Protein AF-A0A7I0EE04-F1 (afdb_monomer_lite)

Secondary structure (DSSP, 8-state):
---SHHHHHHHHHH-SS-TTS---TT-HHHHHHHHTT-S---S-HHHHHHHHHHTT-PPB-SS-GGGPPTTPEEEEESSSTT-EEEEEEEETTEEEEE-TT--SSSTTEEEEEHHHHHHTTPEEEEEESEETTEEPP-TTGGG------------SEEEEE-TTS-EEEEETT--EEEE--HHHHHHHHHTTSEEEEEE-SSHHHHHHHHHHHHHHHHHHH--HHHHHHHHHHHHHHHHHHHTTTS-----HHHHHHHHHHHHHHHHHHHT-

Structure (mmCIF, N/CA/C/O backbone):
data_AF-A0A7I0EE04-F1
#
_entry.id   AF-A0A7I0EE04-F1
#
loop_
_atom_site.group_PDB
_atom_site.id
_atom_site.type_symbol
_atom_site.label_atom_id
_atom_site.label_alt_id
_atom_site.label_comp_id
_atom_site.label_asym_id
_atom_site.label_entity_id
_atom_site.label_seq_id
_atom_site.pdbx_PDB_ins_code
_atom_site.Cartn_x
_atom_site.Cartn_y
_atom_site.Cartn_z
_atom_site.occupancy
_atom_site.B_iso_or_equiv
_atom_site.auth_seq_id
_atom_site.auth_comp_id
_atom_site.auth_asym_id
_atom_site.auth_atom_id
_atom_site.pdbx_PDB_model_num
ATOM 1 N N . MET A 1 1 ? 17.177 5.417 -25.815 1.00 40.03 1 MET A N 1
ATOM 2 C CA . MET A 1 1 ? 16.342 4.202 -25.805 1.00 40.03 1 MET A CA 1
ATOM 3 C C . MET A 1 1 ? 16.947 3.310 -24.753 1.00 40.03 1 MET A C 1
ATOM 5 O O . MET A 1 1 ? 18.127 3.029 -24.875 1.00 40.03 1 MET A O 1
ATOM 9 N N . THR A 1 2 ? 16.205 3.020 -23.693 1.00 45.34 2 THR A N 1
ATOM 10 C CA . THR A 1 2 ? 16.683 2.288 -22.519 1.00 45.34 2 THR A CA 1
ATOM 11 C C . THR A 1 2 ? 16.070 0.890 -22.556 1.00 45.34 2 THR A C 1
ATOM 13 O O . THR A 1 2 ? 14.920 0.699 -22.179 1.00 45.34 2 THR A O 1
ATOM 16 N N . ASN A 1 3 ? 16.822 -0.075 -23.086 1.00 53.88 3 ASN A N 1
ATOM 17 C CA . ASN A 1 3 ? 16.360 -1.446 -23.337 1.00 53.88 3 ASN A CA 1
ATOM 18 C C . ASN A 1 3 ? 16.960 -2.458 -22.355 1.00 53.88 3 ASN A C 1
ATOM 20 O O . ASN A 1 3 ? 16.720 -3.657 -22.502 1.00 53.88 3 ASN A O 1
ATOM 24 N N . THR A 1 4 ? 17.754 -1.998 -21.385 1.00 62.81 4 THR A N 1
ATOM 25 C CA . THR A 1 4 ? 18.465 -2.876 -20.454 1.00 62.81 4 THR A CA 1
ATOM 26 C C . THR A 1 4 ? 18.123 -2.588 -18.988 1.00 62.81 4 THR A C 1
ATOM 28 O O . THR A 1 4 ? 17.759 -1.465 -18.622 1.00 62.81 4 THR A O 1
ATOM 31 N N . PRO A 1 5 ? 18.300 -3.577 -18.097 1.00 63.22 5 PRO A N 1
ATOM 32 C CA . PRO A 1 5 ? 18.062 -3.402 -16.662 1.00 63.22 5 PRO A CA 1
ATOM 33 C C . PRO A 1 5 ? 18.993 -2.369 -16.018 1.00 63.22 5 PRO A C 1
ATOM 35 O O . PRO A 1 5 ? 18.590 -1.623 -15.127 1.00 63.22 5 PRO A O 1
ATOM 38 N N . ALA A 1 6 ? 20.232 -2.283 -16.507 1.00 66.31 6 ALA A N 1
ATOM 39 C CA . ALA A 1 6 ? 21.206 -1.292 -16.063 1.00 66.31 6 ALA A CA 1
ATOM 40 C C . ALA A 1 6 ? 20.753 0.136 -16.403 1.00 66.31 6 ALA A C 1
ATOM 42 O O . ALA A 1 6 ? 20.829 1.028 -15.561 1.00 66.31 6 ALA A O 1
ATOM 43 N N . GLU A 1 7 ? 20.221 0.348 -17.607 1.00 71.38 7 GLU A N 1
ATOM 44 C CA . GLU A 1 7 ? 19.681 1.642 -18.026 1.00 71.38 7 GLU A CA 1
ATOM 45 C C . GLU A 1 7 ? 18.424 2.032 -17.246 1.00 71.38 7 GLU A C 1
ATOM 47 O O . GLU A 1 7 ? 18.251 3.206 -16.921 1.00 71.38 7 GLU A O 1
ATOM 52 N N . PHE A 1 8 ? 17.575 1.065 -16.889 1.00 73.56 8 PHE A N 1
ATOM 53 C CA . PHE A 1 8 ? 16.420 1.307 -16.024 1.00 73.56 8 PHE A CA 1
ATOM 54 C C . PHE A 1 8 ? 16.847 1.800 -14.637 1.00 73.56 8 PHE A C 1
ATOM 56 O O . PHE A 1 8 ? 16.323 2.796 -14.135 1.00 73.56 8 PHE A O 1
ATOM 63 N N . ILE A 1 9 ? 17.817 1.122 -14.014 1.00 71.25 9 ILE A N 1
ATOM 64 C CA . ILE A 1 9 ? 18.350 1.513 -12.703 1.00 71.25 9 ILE A CA 1
ATOM 65 C C . ILE A 1 9 ? 19.037 2.881 -12.799 1.00 71.25 9 ILE A C 1
ATOM 67 O O . ILE A 1 9 ? 18.777 3.754 -11.971 1.00 71.25 9 ILE A O 1
ATOM 71 N N . ALA A 1 10 ? 19.854 3.106 -13.832 1.00 74.56 10 ALA A N 1
ATOM 72 C CA . ALA A 1 10 ? 20.497 4.395 -14.076 1.00 74.56 10 ALA A CA 1
ATOM 73 C C . ALA A 1 10 ? 19.468 5.521 -14.265 1.00 74.56 10 ALA A C 1
ATOM 75 O O . ALA A 1 10 ? 19.636 6.607 -13.712 1.00 74.56 10 ALA A O 1
ATOM 76 N N . TYR A 1 11 ? 18.367 5.253 -14.976 1.00 78.44 11 TYR A N 1
ATOM 77 C CA . TYR A 1 11 ? 17.260 6.196 -15.109 1.00 78.44 11 TYR A CA 1
ATOM 78 C C . TYR A 1 11 ? 16.649 6.532 -13.748 1.00 78.44 11 TYR A C 1
ATOM 80 O O . TYR A 1 11 ? 16.463 7.710 -13.448 1.00 78.44 11 TYR A O 1
ATOM 88 N N . CYS A 1 12 ? 16.373 5.519 -12.924 1.00 76.62 12 CYS A N 1
ATOM 89 C CA . CYS A 1 12 ? 15.791 5.693 -11.595 1.00 76.62 12 CYS A CA 1
ATOM 90 C C . CYS A 1 12 ? 16.685 6.539 -10.675 1.00 76.62 12 CYS A C 1
ATOM 92 O O . CYS A 1 12 ? 16.187 7.404 -9.962 1.00 76.62 12 CYS A O 1
ATOM 94 N N . LEU A 1 13 ? 18.003 6.327 -10.720 1.00 74.62 13 LEU A N 1
ATOM 95 C CA . LEU A 1 13 ? 18.975 7.112 -9.954 1.00 74.62 13 LEU A CA 1
ATOM 96 C C . LEU A 1 13 ? 19.082 8.562 -10.450 1.00 74.62 13 LEU A C 1
ATOM 98 O O . LEU A 1 13 ? 19.195 9.480 -9.643 1.00 74.62 13 LEU A O 1
ATOM 102 N N . ALA A 1 14 ? 19.029 8.776 -11.768 1.00 79.81 14 ALA A N 1
ATOM 103 C CA . ALA A 1 14 ? 19.097 10.108 -12.369 1.00 79.81 14 ALA A CA 1
ATOM 104 C C . ALA A 1 14 ? 17.791 10.913 -12.223 1.00 79.81 14 ALA A C 1
ATOM 106 O O . ALA A 1 14 ? 17.818 12.141 -12.297 1.00 79.81 14 ALA A O 1
ATOM 107 N N . HIS A 1 15 ? 16.658 10.238 -12.009 1.00 79.31 15 HIS A N 1
ATOM 108 C CA . HIS A 1 15 ? 15.329 10.846 -11.898 1.00 79.31 15 HIS A CA 1
ATOM 109 C C . HIS A 1 15 ? 14.653 10.437 -10.578 1.00 79.31 15 HIS A C 1
ATOM 111 O O . HIS A 1 15 ? 13.648 9.723 -10.591 1.00 79.31 15 HIS A O 1
ATOM 117 N N . PRO A 1 16 ? 15.166 10.896 -9.421 1.00 73.56 16 PRO A N 1
ATOM 118 C CA . PRO A 1 16 ? 14.632 10.536 -8.101 1.00 73.56 16 PRO A CA 1
ATOM 119 C C . PRO A 1 16 ? 13.223 11.102 -7.826 1.00 73.56 16 PRO A C 1
ATOM 121 O O . PRO A 1 16 ? 12.551 10.685 -6.878 1.00 73.56 16 PRO A O 1
ATOM 124 N N . GLN A 1 17 ? 12.784 12.052 -8.656 1.00 77.56 17 GLN A N 1
ATOM 125 C CA . GLN A 1 17 ? 11.474 12.703 -8.667 1.00 77.56 17 GLN A CA 1
ATOM 126 C C . GLN A 1 17 ? 10.870 12.624 -10.074 1.00 77.56 17 GLN A C 1
ATOM 128 O O . GLN A 1 17 ? 11.590 12.459 -11.063 1.00 77.56 17 GLN A O 1
ATOM 133 N N . ASP A 1 18 ? 9.548 12.750 -10.164 1.00 76.62 18 ASP A N 1
ATOM 134 C CA . ASP A 1 18 ? 8.857 12.902 -11.442 1.00 76.62 18 ASP A CA 1
ATOM 135 C C . ASP A 1 18 ? 9.181 14.280 -12.079 1.00 76.62 18 ASP A C 1
ATOM 137 O O . ASP A 1 18 ? 9.708 15.180 -11.429 1.00 76.62 18 ASP A O 1
ATOM 141 N N . ARG A 1 19 ? 8.882 14.461 -13.371 1.00 76.25 19 ARG A N 1
ATOM 142 C CA . ARG A 1 19 ? 9.135 15.652 -14.201 1.00 76.25 19 ARG A CA 1
ATOM 143 C C . ARG A 1 19 ? 8.598 16.956 -13.615 1.00 76.25 19 ARG A C 1
ATOM 145 O O . ARG A 1 19 ? 9.125 18.015 -13.929 1.00 76.25 19 ARG A O 1
ATOM 152 N N . ASP A 1 20 ? 7.539 16.882 -12.821 1.00 76.81 20 ASP A N 1
ATOM 153 C CA . ASP A 1 20 ? 6.920 18.009 -12.118 1.00 76.81 20 ASP A CA 1
ATOM 154 C C . ASP A 1 20 ? 7.536 18.255 -10.725 1.00 76.81 20 ASP A C 1
ATOM 156 O O . ASP A 1 20 ? 7.032 19.078 -9.964 1.00 76.81 20 ASP A O 1
ATOM 160 N N . GLY A 1 21 ? 8.608 17.538 -10.372 1.00 71.50 21 G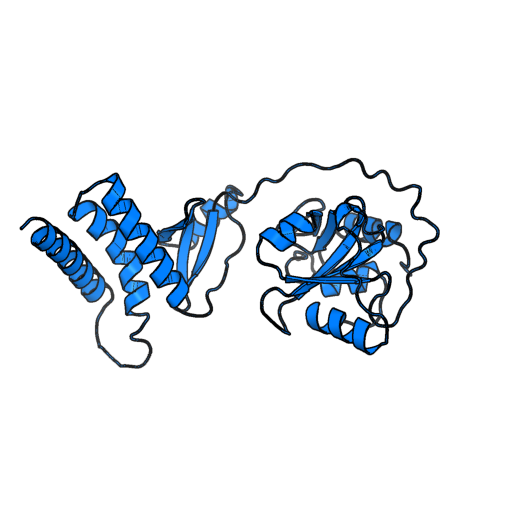LY A N 1
ATOM 161 C CA . GLY A 1 21 ? 9.228 17.551 -9.046 1.00 71.50 21 GLY A CA 1
ATOM 162 C C . GLY A 1 21 ? 8.450 16.753 -7.996 1.00 71.50 21 GLY A C 1
ATOM 163 O O . GLY A 1 21 ? 8.848 16.722 -6.830 1.00 71.50 21 GLY A O 1
ATOM 164 N N . SER A 1 22 ? 7.342 16.106 -8.377 1.00 71.69 22 SER A N 1
ATOM 165 C CA . SER A 1 22 ? 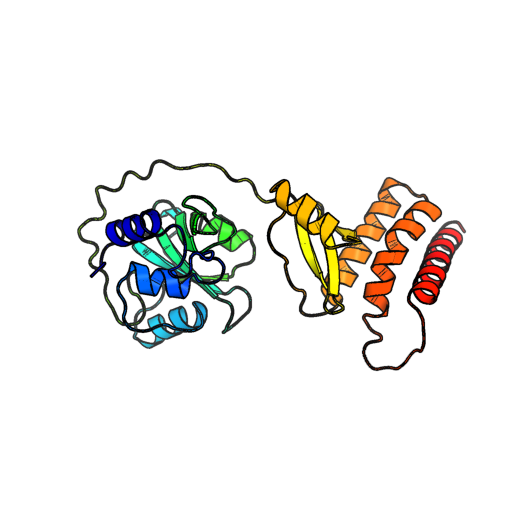6.526 15.318 -7.456 1.00 71.69 22 SER A CA 1
ATOM 166 C C . SER A 1 22 ? 7.121 13.935 -7.190 1.00 71.69 22 SER A C 1
ATOM 168 O O . SER A 1 22 ? 8.077 13.482 -7.824 1.00 71.69 22 SER A O 1
ATOM 170 N N . THR A 1 23 ? 6.541 13.245 -6.210 1.00 75.81 23 THR A N 1
ATOM 171 C CA . THR A 1 23 ? 6.961 11.889 -5.864 1.00 75.81 23 THR A CA 1
ATOM 172 C C . THR A 1 23 ? 6.580 10.890 -6.953 1.00 75.81 23 THR A C 1
ATOM 174 O O . THR A 1 23 ? 5.606 11.080 -7.685 1.00 75.81 23 THR A O 1
ATOM 177 N N . TRP A 1 24 ? 7.306 9.777 -6.999 1.00 76.12 24 TRP A N 1
ATOM 178 C CA . TRP A 1 24 ? 6.962 8.636 -7.838 1.00 76.12 24 TRP A CA 1
ATOM 179 C C . TRP A 1 24 ? 5.813 7.790 -7.259 1.00 76.12 24 TRP A C 1
ATOM 181 O O . TRP A 1 24 ? 5.387 6.833 -7.901 1.00 76.12 24 TRP A O 1
ATOM 191 N N . ASP A 1 25 ? 5.271 8.119 -6.080 1.00 73.12 25 ASP A N 1
ATOM 192 C CA . ASP A 1 25 ? 4.204 7.320 -5.475 1.00 73.12 25 ASP A CA 1
ATOM 193 C C . ASP A 1 25 ? 3.012 7.151 -6.428 1.00 73.12 25 ASP A C 1
ATOM 195 O O . ASP A 1 25 ? 2.627 8.069 -7.149 1.00 73.12 25 ASP A O 1
ATOM 199 N N . GLN A 1 26 ? 2.467 5.933 -6.468 1.00 72.19 26 GLN A N 1
ATOM 200 C CA . GLN A 1 26 ? 1.383 5.502 -7.364 1.00 72.19 26 GLN A CA 1
ATOM 201 C C . GLN A 1 26 ? 1.692 5.581 -8.872 1.00 72.19 26 GLN A C 1
ATOM 203 O O . GLN A 1 26 ? 0.877 5.164 -9.692 1.00 72.19 26 GLN A O 1
ATOM 208 N N . LYS A 1 27 ? 2.899 5.996 -9.270 1.00 78.19 27 LYS A N 1
ATOM 209 C CA . LYS A 1 27 ? 3.312 6.151 -10.674 1.00 78.19 27 LYS A CA 1
ATOM 210 C C . LYS A 1 27 ? 4.166 4.981 -11.182 1.00 78.19 27 LYS A C 1
ATOM 212 O O . LYS A 1 27 ? 4.972 5.153 -12.090 1.00 78.19 27 LYS A O 1
ATOM 217 N N . CYS A 1 28 ? 3.983 3.771 -10.641 1.00 82.88 28 CYS A N 1
ATOM 218 C CA . CYS A 1 28 ? 4.793 2.579 -10.971 1.00 82.88 28 CYS A CA 1
ATOM 219 C C . CYS A 1 28 ? 4.804 2.206 -12.453 1.00 82.88 28 CYS A C 1
ATOM 221 O O . CYS A 1 28 ? 5.856 1.900 -13.008 1.00 82.88 28 CYS A O 1
ATOM 223 N N . VAL A 1 29 ? 3.660 2.316 -13.121 1.00 77.81 29 VAL A N 1
ATOM 224 C CA . VAL A 1 29 ? 3.565 2.077 -14.561 1.00 77.81 29 VAL A CA 1
ATOM 225 C C . VAL A 1 29 ? 4.271 3.189 -15.331 1.00 77.81 29 VAL A C 1
ATOM 227 O O . VAL A 1 29 ? 5.102 2.900 -16.183 1.00 77.81 29 VAL A O 1
ATOM 230 N N . ALA A 1 30 ? 4.019 4.455 -14.990 1.00 77.81 30 ALA A N 1
ATOM 231 C CA . ALA A 1 30 ? 4.662 5.597 -15.639 1.00 77.81 30 ALA A CA 1
ATOM 232 C C . ALA A 1 30 ? 6.192 5.586 -15.478 1.00 77.81 30 ALA A C 1
ATOM 234 O O . ALA A 1 30 ? 6.901 5.934 -16.422 1.00 77.81 30 ALA A O 1
ATOM 235 N N . LEU A 1 31 ? 6.702 5.151 -14.319 1.00 80.38 31 LEU A N 1
ATOM 236 C CA . LEU A 1 31 ? 8.127 4.908 -14.108 1.00 80.38 31 LEU A CA 1
ATOM 237 C C . LEU A 1 31 ? 8.634 3.879 -15.108 1.00 80.38 31 LEU A C 1
ATOM 239 O O . LEU A 1 31 ? 9.587 4.170 -15.819 1.00 80.38 31 LEU A O 1
ATOM 243 N N . VAL A 1 32 ? 7.991 2.710 -15.193 1.00 78.94 32 VAL A N 1
ATOM 244 C CA . VAL A 1 32 ? 8.425 1.652 -16.111 1.00 78.94 32 VAL A CA 1
ATOM 245 C C . VAL A 1 32 ? 8.397 2.113 -17.563 1.00 78.94 32 VAL A C 1
ATOM 247 O O . VAL A 1 32 ? 9.364 1.895 -18.289 1.00 78.94 32 VAL A O 1
ATOM 250 N N . PHE A 1 33 ? 7.345 2.830 -17.959 1.00 76.44 33 PHE A N 1
ATOM 251 C CA . PHE A 1 33 ? 7.229 3.408 -19.293 1.00 76.44 33 PHE A CA 1
ATOM 252 C C . PHE A 1 33 ? 8.384 4.366 -19.608 1.00 76.44 33 PHE A C 1
ATOM 254 O O . PHE A 1 33 ? 9.045 4.235 -20.635 1.00 76.44 33 PHE A O 1
ATOM 261 N N . ARG A 1 34 ? 8.680 5.303 -18.705 1.00 77.19 34 ARG A N 1
ATOM 262 C CA . ARG A 1 34 ? 9.718 6.319 -18.931 1.00 77.19 34 ARG A CA 1
ATOM 263 C C . ARG A 1 34 ? 11.129 5.756 -18.818 1.00 77.19 34 ARG A C 1
ATOM 265 O O . ARG A 1 34 ? 11.966 6.067 -19.660 1.00 77.19 34 ARG A O 1
ATOM 272 N N . ALA A 1 35 ? 11.370 4.916 -17.818 1.00 74.75 35 ALA A N 1
ATOM 273 C CA . ALA A 1 35 ? 12.650 4.262 -17.595 1.00 74.75 35 ALA A CA 1
ATOM 274 C C . ALA A 1 35 ? 12.983 3.254 -18.697 1.00 74.75 35 ALA A C 1
ATOM 276 O O . ALA A 1 35 ? 14.158 3.048 -18.971 1.00 74.75 35 ALA A O 1
ATOM 277 N N . GLY A 1 36 ? 11.980 2.670 -19.359 1.00 68.19 36 GLY A N 1
ATOM 278 C CA . GLY A 1 36 ? 12.156 1.813 -20.535 1.00 68.19 36 GLY A CA 1
ATOM 279 C C . GLY A 1 36 ? 12.020 2.530 -21.885 1.00 68.19 36 GLY A C 1
ATOM 280 O O . GLY A 1 36 ? 12.025 1.884 -22.926 1.00 68.19 36 GLY A O 1
ATOM 281 N N . GLY A 1 37 ? 11.865 3.862 -21.901 1.00 65.62 37 GLY A N 1
ATOM 282 C CA . GLY A 1 37 ? 11.780 4.642 -23.142 1.00 65.62 37 GLY A CA 1
ATOM 283 C C . GLY A 1 37 ? 10.571 4.310 -24.027 1.00 65.62 37 GLY A C 1
ATOM 284 O O . GLY A 1 37 ? 10.622 4.516 -25.239 1.00 65.62 37 GLY A O 1
ATOM 285 N N . PHE A 1 38 ? 9.500 3.789 -23.436 1.00 65.38 38 PHE A N 1
ATOM 286 C CA . PHE A 1 38 ? 8.285 3.369 -24.119 1.00 65.38 38 PHE A CA 1
ATOM 287 C C . PHE A 1 38 ? 7.374 4.575 -24.430 1.00 65.38 38 PHE A C 1
ATOM 289 O O . PHE A 1 38 ? 7.321 5.547 -23.675 1.00 65.38 38 PHE A O 1
ATOM 296 N N . THR A 1 39 ? 6.655 4.522 -25.555 1.00 55.41 39 THR A N 1
ATOM 297 C CA . THR A 1 39 ? 5.876 5.656 -26.094 1.00 55.41 39 THR A CA 1
ATOM 298 C C . THR A 1 39 ? 4.433 5.741 -25.602 1.00 55.41 39 THR A C 1
ATOM 300 O O . THR A 1 39 ? 3.819 6.796 -25.736 1.00 55.41 39 THR A O 1
ATOM 303 N N . ASP A 1 40 ? 3.890 4.658 -25.051 1.00 53.31 40 ASP A N 1
ATOM 304 C CA . ASP A 1 40 ? 2.510 4.600 -24.564 1.00 53.31 40 ASP A CA 1
ATOM 305 C C . ASP A 1 40 ? 2.461 4.792 -23.038 1.00 53.31 40 ASP A C 1
ATOM 307 O O . ASP A 1 40 ? 3.492 4.758 -22.380 1.00 53.31 40 ASP A O 1
ATOM 311 N N . SER A 1 41 ? 1.302 5.011 -22.425 1.00 50.91 41 SER A N 1
ATOM 312 C CA . SER A 1 41 ? 1.186 4.909 -20.961 1.00 50.91 41 SER A CA 1
ATOM 313 C C . SER A 1 41 ? -0.154 4.297 -20.605 1.00 50.91 41 SER A C 1
ATOM 315 O O . SER A 1 41 ? -1.194 4.792 -21.032 1.00 50.91 41 SER A O 1
ATOM 317 N N . ARG A 1 42 ? -0.144 3.206 -19.837 1.00 58.12 42 ARG A N 1
ATOM 318 C CA . ARG A 1 42 ? -1.378 2.558 -19.381 1.00 58.12 42 ARG A CA 1
ATOM 319 C C . ARG A 1 42 ? -1.737 2.969 -17.963 1.00 58.12 42 ARG A C 1
ATOM 321 O O . ARG A 1 42 ? -0.868 3.197 -17.128 1.00 58.12 42 ARG A O 1
ATOM 328 N N . ASN A 1 43 ? -3.038 2.958 -17.692 1.00 55.44 43 ASN A N 1
ATOM 329 C CA . ASN A 1 43 ? -3.611 3.437 -16.433 1.00 55.44 43 ASN A CA 1
ATOM 330 C C . ASN A 1 43 ? -3.385 2.488 -15.239 1.00 55.44 43 ASN A C 1
ATOM 332 O O . ASN A 1 43 ? -3.622 2.889 -14.109 1.00 55.44 43 ASN A O 1
ATOM 336 N N . SER A 1 44 ? -2.964 1.233 -15.458 1.00 66.81 44 SER A N 1
ATOM 337 C CA . SER A 1 44 ? -2.827 0.234 -14.384 1.00 66.81 44 SER A CA 1
ATOM 338 C C . SER A 1 44 ? -1.827 -0.874 -14.730 1.00 66.81 44 SER A C 1
ATOM 340 O O . SER A 1 44 ? -1.777 -1.356 -15.866 1.00 66.81 44 SER A O 1
ATOM 342 N N . ALA A 1 45 ? -1.056 -1.313 -13.729 1.00 72.62 45 ALA A N 1
ATOM 343 C CA . ALA A 1 45 ? -0.102 -2.416 -13.858 1.00 72.62 45 ALA A CA 1
ATOM 344 C C . ALA A 1 45 ? -0.793 -3.779 -14.016 1.00 72.62 45 ALA A C 1
ATOM 346 O O . ALA A 1 45 ? -0.270 -4.645 -14.710 1.00 72.62 45 ALA A O 1
ATOM 347 N N . TYR A 1 46 ? -1.993 -3.951 -13.454 1.00 66.38 46 TYR A N 1
ATOM 348 C CA . TYR A 1 46 ? -2.812 -5.143 -13.680 1.00 66.38 46 TYR A CA 1
ATOM 349 C C . TYR A 1 46 ? -3.211 -5.247 -15.157 1.00 66.38 46 TYR A C 1
ATOM 351 O O . TYR A 1 46 ? -3.059 -6.290 -15.789 1.00 66.38 46 TYR A O 1
ATOM 359 N N . ARG A 1 47 ? -3.660 -4.132 -15.750 1.00 66.69 47 ARG A N 1
ATOM 360 C CA . ARG A 1 47 ? -3.998 -4.087 -17.182 1.00 66.69 47 ARG A CA 1
ATOM 361 C C . ARG A 1 47 ? -2.764 -4.270 -18.069 1.00 66.69 47 ARG A C 1
ATOM 363 O O . ARG A 1 47 ? -2.904 -4.746 -19.192 1.00 66.69 47 ARG A O 1
ATOM 370 N N . ALA A 1 48 ? -1.577 -3.889 -17.594 1.00 72.38 48 ALA A N 1
ATOM 371 C CA . ALA A 1 48 ? -0.320 -4.179 -18.280 1.00 72.38 48 ALA A CA 1
ATOM 372 C C . ALA A 1 48 ? 0.004 -5.682 -18.242 1.00 72.38 48 ALA A C 1
ATOM 374 O O . ALA A 1 48 ? 0.310 -6.248 -19.284 1.00 72.38 48 ALA A O 1
ATOM 375 N N . ALA A 1 49 ? -0.162 -6.338 -17.090 1.00 72.75 49 ALA A N 1
ATOM 376 C CA . ALA A 1 49 ? 0.025 -7.780 -16.935 1.00 72.75 49 ALA A CA 1
ATOM 377 C C . ALA A 1 49 ? -0.880 -8.589 -17.882 1.00 72.75 49 ALA A C 1
ATOM 379 O O . ALA A 1 49 ? -0.385 -9.394 -18.667 1.00 72.75 49 ALA A O 1
ATOM 380 N N . LEU A 1 50 ? -2.189 -8.301 -17.890 1.00 68.00 50 LEU A N 1
ATOM 381 C CA . LEU A 1 50 ? -3.138 -8.971 -18.790 1.00 68.00 50 LEU A CA 1
ATOM 382 C C . LEU A 1 50 ? -2.816 -8.743 -20.269 1.00 68.00 50 LEU A C 1
ATOM 384 O O . LEU A 1 50 ? -3.053 -9.612 -21.101 1.00 68.00 50 LEU A O 1
ATOM 388 N N . ALA A 1 51 ? -2.296 -7.568 -20.615 1.00 64.81 51 ALA A N 1
ATOM 389 C CA . ALA A 1 51 ? -1.933 -7.261 -21.990 1.00 64.81 51 ALA A CA 1
ATOM 390 C C . ALA A 1 51 ? -0.673 -7.996 -22.445 1.00 64.81 51 ALA A C 1
ATOM 392 O O . ALA A 1 51 ? -0.621 -8.427 -23.592 1.00 64.81 51 ALA A O 1
ATOM 393 N N . THR A 1 52 ? 0.304 -8.164 -21.551 1.00 65.81 52 THR A N 1
ATOM 394 C CA . THR A 1 52 ? 1.474 -9.017 -21.781 1.00 65.81 52 THR A CA 1
ATOM 395 C C . THR A 1 52 ? 1.031 -10.454 -22.081 1.00 65.81 52 THR A C 1
ATOM 397 O O . THR A 1 52 ? 1.447 -11.022 -23.089 1.00 65.81 52 THR A O 1
ATOM 400 N N . GLU A 1 53 ? 0.093 -11.008 -21.304 1.00 61.41 53 GLU A N 1
ATOM 401 C CA . GLU A 1 53 ? -0.459 -12.344 -21.579 1.00 61.41 53 GLU A CA 1
ATOM 402 C C . GLU A 1 53 ? -1.281 -12.401 -22.874 1.00 61.41 53 GLU A C 1
ATOM 404 O O . GLU A 1 53 ? -1.129 -13.339 -23.656 1.00 61.41 53 GLU A O 1
ATOM 409 N N . ALA A 1 54 ? -2.115 -11.390 -23.145 1.00 57.09 54 ALA A N 1
ATOM 410 C CA . ALA A 1 54 ? -2.916 -11.307 -24.370 1.00 57.09 54 ALA A CA 1
ATOM 411 C C . ALA A 1 54 ? -2.058 -11.186 -25.643 1.00 57.09 54 ALA A C 1
ATOM 413 O O . ALA A 1 54 ? -2.499 -11.586 -26.719 1.00 57.09 54 ALA A O 1
ATOM 414 N N . ALA A 1 55 ? -0.831 -10.672 -25.524 1.00 60.34 55 ALA A N 1
ATOM 415 C CA . ALA A 1 55 ? 0.165 -10.650 -26.593 1.00 60.34 55 ALA A CA 1
ATOM 416 C C . ALA A 1 55 ? 0.908 -11.993 -26.766 1.00 60.34 55 ALA A C 1
ATOM 418 O O . ALA A 1 55 ? 1.791 -12.103 -27.613 1.00 60.34 55 ALA A O 1
ATOM 419 N N . GLY A 1 56 ? 0.557 -13.024 -25.990 1.00 59.62 56 GLY A N 1
ATOM 420 C CA . GLY A 1 56 ? 1.163 -14.356 -26.050 1.00 59.62 56 GLY A CA 1
ATOM 421 C C . GLY A 1 56 ? 2.374 -14.541 -25.132 1.00 59.62 56 GLY A C 1
ATOM 422 O O . GLY A 1 56 ? 2.954 -15.627 -25.101 1.00 59.62 56 GLY A O 1
ATOM 423 N N . HIS A 1 57 ? 2.745 -13.526 -24.348 1.00 67.62 57 HIS A N 1
ATOM 424 C CA . HIS A 1 57 ? 3.837 -13.606 -23.379 1.00 67.62 57 HIS A CA 1
ATOM 425 C C . HIS A 1 57 ? 3.288 -14.028 -22.015 1.00 67.62 57 HIS A C 1
ATOM 427 O O . HIS A 1 57 ? 2.971 -13.197 -21.164 1.00 67.62 57 HIS A O 1
ATOM 433 N N . LYS A 1 58 ? 3.144 -15.340 -21.811 1.00 72.38 58 LYS A N 1
ATOM 434 C CA . LYS A 1 58 ? 2.670 -15.892 -20.537 1.00 72.38 58 LYS A CA 1
ATOM 435 C C . LYS A 1 58 ? 3.575 -15.444 -19.385 1.00 72.38 58 LYS A C 1
ATOM 437 O O . LYS A 1 58 ? 4.797 -15.543 -19.494 1.00 72.38 58 LYS A O 1
ATOM 442 N N . LEU A 1 59 ? 2.974 -14.993 -18.284 1.00 76.56 59 LEU A N 1
ATOM 443 C CA . LEU A 1 59 ? 3.731 -14.637 -17.088 1.00 76.56 59 LEU A CA 1
ATOM 444 C C . LEU A 1 59 ? 4.289 -15.897 -16.416 1.00 76.56 59 LEU A C 1
ATOM 446 O O . LEU A 1 59 ? 3.591 -16.899 -16.246 1.00 76.56 59 LEU A O 1
ATOM 450 N N . ASP A 1 60 ? 5.550 -15.834 -16.007 1.00 81.81 60 ASP A N 1
ATOM 451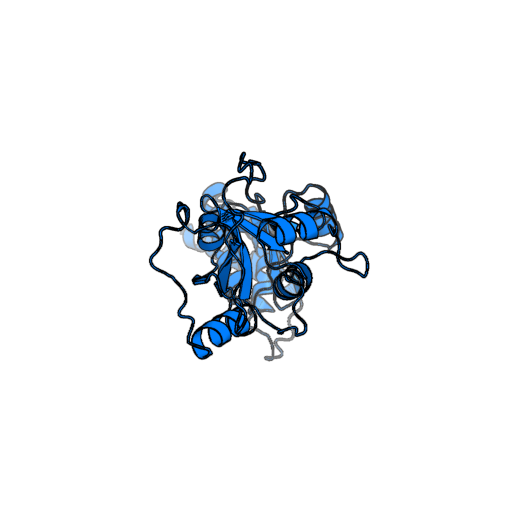 C CA . ASP A 1 60 ? 6.191 -16.874 -15.217 1.00 81.81 60 ASP A CA 1
ATOM 452 C C . ASP A 1 60 ? 5.767 -16.761 -13.751 1.00 81.81 60 ASP A C 1
ATOM 454 O O . ASP A 1 60 ? 6.025 -15.768 -13.063 1.00 81.81 60 ASP A O 1
ATOM 458 N N . THR A 1 61 ? 5.112 -17.810 -13.274 1.00 84.50 61 THR A N 1
ATOM 459 C CA . THR A 1 61 ? 4.682 -17.983 -11.883 1.00 84.50 61 THR A CA 1
ATOM 460 C C . THR A 1 61 ? 5.390 -19.151 -11.196 1.00 84.50 61 THR A C 1
ATOM 462 O O . THR A 1 61 ? 5.063 -19.495 -10.064 1.00 84.50 61 THR A O 1
ATOM 465 N N . THR A 1 62 ? 6.344 -19.777 -11.885 1.00 83.62 62 THR A N 1
ATOM 466 C CA . THR A 1 62 ? 6.985 -21.039 -11.499 1.00 83.62 62 THR A CA 1
ATOM 467 C C . THR A 1 62 ? 8.428 -20.862 -11.056 1.00 83.62 62 THR A C 1
ATOM 469 O O . THR A 1 62 ? 8.890 -21.604 -10.189 1.00 83.62 62 THR A O 1
ATOM 472 N N . THR A 1 63 ? 9.137 -19.878 -11.613 1.00 81.00 63 THR A N 1
ATOM 473 C CA . THR A 1 63 ? 10.497 -19.558 -11.184 1.00 81.00 63 THR A CA 1
ATOM 474 C C . THR A 1 63 ? 10.473 -19.063 -9.735 1.00 81.00 63 THR A C 1
ATOM 476 O O . THR A 1 63 ? 9.735 -18.121 -9.426 1.00 81.00 63 THR A O 1
ATOM 479 N N . PRO A 1 64 ? 11.268 -19.669 -8.828 1.00 87.75 64 PRO A N 1
ATOM 480 C CA . PRO A 1 64 ? 11.406 -19.183 -7.461 1.00 87.75 64 PRO A CA 1
ATOM 481 C C . PRO A 1 64 ? 11.783 -17.702 -7.439 1.00 87.75 64 PRO A C 1
ATOM 483 O O . PRO A 1 64 ? 12.614 -17.259 -8.231 1.00 87.75 64 PRO A O 1
ATOM 486 N N . LEU A 1 65 ? 11.171 -16.929 -6.541 1.00 87.25 65 LEU A N 1
ATOM 487 C CA . LEU A 1 65 ? 11.286 -15.466 -6.548 1.00 87.25 65 LEU A CA 1
ATOM 488 C C . LEU A 1 65 ? 12.740 -14.992 -6.417 1.00 87.25 65 LEU A C 1
ATOM 490 O O . LEU A 1 65 ? 13.143 -14.040 -7.078 1.00 87.25 65 LEU A O 1
ATOM 494 N N . ASP A 1 66 ? 13.534 -15.686 -5.603 1.00 83.88 66 ASP A N 1
ATOM 495 C CA . ASP A 1 66 ? 14.967 -15.452 -5.399 1.00 83.88 66 ASP A CA 1
ATOM 496 C C . ASP A 1 66 ? 15.823 -15.750 -6.641 1.00 83.88 66 ASP A C 1
ATOM 498 O O . ASP A 1 66 ? 16.948 -15.265 -6.741 1.00 83.88 66 ASP A O 1
ATOM 502 N N . ARG A 1 67 ? 15.278 -16.498 -7.605 1.00 83.06 67 ARG A N 1
ATOM 503 C CA . ARG A 1 67 ? 15.928 -16.896 -8.861 1.00 83.06 67 ARG A CA 1
ATOM 504 C C . ARG A 1 67 ? 15.391 -16.167 -10.086 1.00 83.06 67 ARG A C 1
ATOM 506 O O . ARG A 1 67 ? 15.820 -16.474 -11.197 1.00 83.06 67 ARG A O 1
ATOM 513 N N . LEU A 1 68 ? 14.467 -15.223 -9.909 1.00 80.81 68 LEU A N 1
ATOM 514 C CA . LEU A 1 68 ? 13.984 -14.414 -11.021 1.00 80.81 68 LEU A CA 1
ATOM 515 C C . LEU A 1 68 ? 15.153 -13.628 -11.636 1.00 80.81 68 LEU A C 1
ATOM 517 O O . LEU A 1 68 ? 15.862 -12.928 -10.900 1.00 80.81 68 LEU A O 1
ATOM 521 N N . PRO A 1 69 ? 15.376 -13.729 -12.960 1.00 78.56 69 PRO A N 1
ATOM 522 C CA . PRO A 1 69 ? 16.475 -13.024 -13.598 1.00 78.56 69 PRO A CA 1
ATOM 523 C C . PRO A 1 69 ? 16.270 -11.520 -13.472 1.00 78.56 69 PRO A C 1
ATOM 525 O O . PRO A 1 69 ? 15.171 -11.031 -13.727 1.00 78.56 69 PRO A O 1
ATOM 528 N N . ALA A 1 70 ? 17.329 -10.788 -13.119 1.00 75.06 70 ALA A N 1
ATOM 529 C CA . ALA A 1 70 ? 17.281 -9.333 -13.120 1.00 75.06 70 ALA A CA 1
ATOM 530 C C . ALA A 1 70 ? 16.856 -8.809 -14.505 1.00 75.06 70 ALA A C 1
ATOM 532 O O . ALA A 1 70 ? 17.139 -9.416 -15.541 1.00 75.06 70 ALA A O 1
ATOM 533 N N . GLY A 1 71 ? 16.141 -7.688 -14.521 1.00 71.88 71 GLY A N 1
ATOM 534 C CA . GLY A 1 71 ? 15.571 -7.118 -15.737 1.00 71.88 71 GLY A CA 1
ATOM 535 C C . GLY A 1 71 ? 14.173 -7.573 -16.105 1.00 71.88 71 GLY A C 1
ATOM 536 O O . GLY A 1 71 ? 13.518 -6.912 -16.904 1.00 71.88 71 GLY A O 1
ATOM 537 N N . TRP A 1 72 ? 13.682 -8.659 -15.516 1.00 82.31 72 TRP A N 1
ATOM 538 C CA . TRP A 1 72 ? 12.295 -9.061 -15.702 1.00 82.31 72 TRP A CA 1
ATOM 539 C C . TRP A 1 72 ? 11.358 -8.083 -15.004 1.00 82.31 72 TRP A C 1
ATOM 541 O O . TRP A 1 72 ? 11.686 -7.548 -13.946 1.00 82.31 72 TRP A O 1
ATOM 551 N N . PHE A 1 73 ? 10.171 -7.887 -15.556 1.00 85.88 73 PHE A N 1
ATOM 552 C CA . PHE A 1 73 ? 9.088 -7.164 -14.911 1.00 85.88 73 PHE A CA 1
ATOM 553 C C . PHE A 1 73 ? 8.298 -8.105 -14.021 1.00 85.88 73 PHE A C 1
ATOM 555 O O . PHE A 1 73 ? 7.878 -9.163 -14.473 1.00 85.88 73 PHE A O 1
ATOM 562 N N . VAL A 1 74 ? 8.069 -7.704 -12.777 1.00 90.00 74 VAL A N 1
ATOM 563 C CA . VAL A 1 74 ? 7.182 -8.395 -11.837 1.00 90.00 74 VAL A CA 1
ATOM 564 C C . VAL A 1 74 ? 5.878 -7.630 -11.714 1.00 90.00 74 VAL A C 1
ATOM 566 O O . VAL A 1 74 ? 5.886 -6.406 -11.574 1.00 90.00 74 VAL A O 1
ATOM 569 N N . TYR A 1 75 ? 4.766 -8.357 -11.759 1.00 87.69 75 TYR A N 1
ATOM 570 C CA . TYR A 1 75 ? 3.423 -7.793 -11.743 1.00 87.69 75 TYR A CA 1
ATOM 571 C C . TYR A 1 75 ? 2.662 -8.252 -10.502 1.00 87.69 75 TYR A C 1
ATOM 573 O O . TYR A 1 75 ? 2.701 -9.424 -10.115 1.00 87.69 75 TYR A O 1
ATOM 581 N N . PHE A 1 76 ? 1.925 -7.324 -9.900 1.00 86.56 76 PHE A N 1
ATOM 582 C CA . PHE A 1 76 ? 1.089 -7.581 -8.737 1.00 86.56 76 PHE A CA 1
ATOM 583 C C . PHE A 1 76 ? -0.297 -6.969 -8.913 1.00 86.56 76 PHE A C 1
ATOM 585 O O . PHE A 1 76 ? -0.457 -5.892 -9.487 1.00 86.56 76 PHE A O 1
ATOM 592 N N . ASP A 1 77 ? -1.284 -7.631 -8.329 1.00 78.56 77 ASP A N 1
ATOM 593 C CA . ASP A 1 77 ? -2.650 -7.158 -8.159 1.00 78.56 77 ASP A CA 1
ATOM 594 C C . ASP A 1 77 ? -2.859 -6.780 -6.686 1.00 78.56 77 ASP A C 1
ATOM 596 O O . ASP A 1 77 ? -2.587 -7.583 -5.793 1.00 78.56 77 ASP A O 1
ATOM 600 N N . LYS A 1 78 ? -3.291 -5.545 -6.416 1.00 68.88 78 LYS A N 1
ATOM 601 C CA . LYS A 1 78 ? -3.502 -5.043 -5.050 1.00 68.88 78 LYS A CA 1
ATOM 602 C C . LYS A 1 78 ? -4.971 -5.007 -4.640 1.00 68.88 78 LYS A C 1
ATOM 604 O O . LYS A 1 78 ? -5.225 -5.055 -3.443 1.00 68.88 78 LYS A O 1
ATOM 609 N N . ALA A 1 79 ? -5.904 -4.854 -5.584 1.00 63.91 79 ALA A N 1
ATOM 610 C CA . ALA A 1 79 ? -7.344 -4.747 -5.308 1.00 63.91 79 ALA A CA 1
ATOM 611 C C . ALA A 1 79 ? -8.202 -4.722 -6.596 1.00 63.91 79 ALA A C 1
ATOM 613 O O . ALA A 1 79 ? -9.207 -4.014 -6.656 1.00 63.91 79 ALA A O 1
ATOM 614 N N . GLY A 1 80 ? -7.811 -5.437 -7.655 1.00 50.88 80 GLY A N 1
ATOM 615 C CA . GLY A 1 80 ? -8.571 -5.515 -8.905 1.00 50.88 80 GLY A CA 1
ATOM 616 C C . GLY A 1 80 ? -8.010 -4.660 -10.052 1.00 50.88 80 GLY A C 1
ATOM 617 O O . GLY A 1 80 ? -6.867 -4.198 -10.005 1.00 50.88 80 GLY A O 1
ATOM 618 N N . PRO A 1 81 ? -8.795 -4.456 -11.129 1.00 49.69 81 PRO A N 1
ATOM 619 C CA . PRO A 1 81 ? -8.262 -4.135 -12.453 1.00 49.69 81 PRO A CA 1
ATOM 620 C C . PRO A 1 81 ? -7.563 -2.780 -12.566 1.00 49.69 81 PRO A C 1
ATOM 622 O O . PRO A 1 81 ? -6.705 -2.597 -13.434 1.00 49.69 81 PRO A O 1
ATOM 625 N N . ASP A 1 82 ? -7.884 -1.846 -11.678 1.00 58.75 82 ASP A N 1
ATOM 626 C CA . ASP A 1 82 ? -7.322 -0.494 -11.683 1.00 58.75 82 ASP A CA 1
ATOM 627 C C . ASP A 1 82 ? -6.264 -0.283 -10.593 1.00 58.75 82 ASP A C 1
ATOM 629 O O . ASP A 1 82 ? -5.610 0.753 -10.561 1.00 58.75 82 ASP A O 1
ATOM 633 N N . ASN A 1 83 ? -6.023 -1.297 -9.757 1.00 64.56 83 ASN A N 1
ATOM 634 C CA . ASN A 1 83 ? -5.083 -1.250 -8.644 1.00 64.56 83 ASN A CA 1
ATOM 635 C C . ASN A 1 83 ? -4.064 -2.386 -8.755 1.00 64.56 83 ASN A C 1
ATOM 637 O O . ASN A 1 83 ? -4.138 -3.389 -8.047 1.00 64.56 83 ASN A O 1
ATOM 641 N N . GLY A 1 84 ? -3.084 -2.205 -9.640 1.00 73.25 84 GLY A N 1
ATOM 642 C CA . GLY A 1 84 ? -1.927 -3.093 -9.758 1.00 73.25 84 GLY A CA 1
ATOM 643 C C . GLY A 1 84 ? -0.620 -2.423 -9.341 1.00 73.25 84 GLY A C 1
ATOM 644 O O . GLY A 1 84 ? -0.544 -1.207 -9.172 1.00 73.25 84 GLY A O 1
ATOM 645 N N . HIS A 1 85 ? 0.439 -3.219 -9.250 1.00 86.06 85 HIS A N 1
ATOM 646 C CA . HIS A 1 85 ? 1.804 -2.728 -9.116 1.00 86.06 85 HIS A CA 1
ATOM 647 C C . HIS A 1 85 ? 2.742 -3.443 -10.081 1.00 86.06 85 HIS A C 1
ATOM 649 O O . HIS A 1 85 ? 2.532 -4.606 -10.417 1.00 86.06 85 HIS A O 1
ATOM 655 N N . ILE A 1 86 ? 3.776 -2.740 -10.525 1.00 87.25 86 ILE A N 1
ATOM 656 C CA . ILE A 1 86 ? 4.814 -3.281 -11.396 1.00 87.25 86 ILE A CA 1
ATOM 657 C C . ILE A 1 86 ? 6.168 -2.779 -10.928 1.00 87.25 86 ILE A C 1
ATOM 659 O O . ILE A 1 86 ? 6.277 -1.654 -10.443 1.00 87.25 86 ILE A O 1
ATOM 663 N N . GLY A 1 87 ? 7.207 -3.575 -11.112 1.00 86.81 87 GLY A N 1
ATOM 664 C CA . GLY A 1 87 ? 8.564 -3.054 -11.139 1.00 86.81 87 GLY A CA 1
ATOM 665 C C . GLY A 1 87 ? 9.510 -3.996 -11.851 1.00 86.81 87 GLY A C 1
ATOM 666 O O . GLY A 1 87 ? 9.094 -5.037 -12.357 1.00 86.81 87 GLY A O 1
ATOM 667 N N . MET A 1 88 ? 10.776 -3.609 -11.908 1.00 84.69 88 MET A N 1
ATOM 668 C CA . MET A 1 88 ? 11.811 -4.385 -12.574 1.00 84.69 88 MET A CA 1
ATOM 669 C C . MET A 1 88 ? 12.643 -5.115 -11.534 1.00 84.69 88 MET A C 1
ATOM 671 O O . MET A 1 88 ? 13.188 -4.500 -10.622 1.00 84.69 88 MET A O 1
ATOM 675 N N . THR A 1 89 ? 12.741 -6.429 -11.667 1.00 85.06 89 THR A N 1
ATOM 676 C CA . THR A 1 89 ? 13.626 -7.259 -10.858 1.00 85.06 89 THR A CA 1
ATOM 677 C C . THR A 1 89 ? 15.060 -6.750 -10.942 1.00 85.06 89 THR A C 1
ATOM 679 O O . THR A 1 89 ? 15.585 -6.438 -12.011 1.00 85.06 89 THR A O 1
ATOM 682 N N . THR A 1 90 ? 15.710 -6.684 -9.792 1.00 75.38 90 THR A N 1
ATOM 683 C CA . THR A 1 90 ? 17.131 -6.345 -9.683 1.00 75.38 90 THR A CA 1
ATOM 684 C C . THR A 1 90 ? 17.956 -7.590 -9.365 1.00 75.38 90 THR A C 1
ATOM 686 O O . THR A 1 90 ? 19.157 -7.484 -9.178 1.00 75.38 90 THR A O 1
ATOM 689 N N . GLY A 1 91 ? 17.324 -8.771 -9.342 1.00 74.50 91 GLY A N 1
ATOM 690 C CA . GLY A 1 91 ? 17.925 -10.053 -8.968 1.00 74.50 91 GLY A CA 1
ATOM 691 C C . GLY A 1 91 ? 17.723 -10.381 -7.486 1.00 74.50 91 GLY A C 1
ATOM 692 O O . GLY A 1 91 ? 17.259 -9.541 -6.713 1.00 74.50 91 GLY A O 1
ATOM 693 N N . ASN A 1 92 ? 18.043 -11.617 -7.090 1.00 79.38 92 ASN A N 1
ATOM 694 C CA . ASN A 1 92 ? 18.005 -12.092 -5.697 1.00 79.38 92 ASN A CA 1
ATOM 695 C C . ASN A 1 92 ? 16.664 -11.835 -4.978 1.00 79.38 92 ASN A C 1
ATOM 697 O O . ASN A 1 92 ? 16.625 -11.473 -3.800 1.00 79.38 92 ASN A O 1
ATOM 701 N N . GLY A 1 93 ? 15.545 -11.964 -5.698 1.00 81.25 93 GLY A N 1
ATOM 702 C CA . GLY A 1 93 ? 14.209 -11.750 -5.135 1.00 81.25 93 GLY A CA 1
ATOM 703 C C . GLY A 1 93 ? 13.874 -10.298 -4.810 1.00 81.25 93 GLY A C 1
ATOM 704 O O . GLY A 1 93 ? 12.953 -10.053 -4.031 1.00 81.25 93 GLY A O 1
ATOM 705 N N . GLN A 1 94 ? 14.604 -9.341 -5.383 1.00 83.88 94 GLN A N 1
ATOM 706 C CA . GLN A 1 94 ? 14.363 -7.908 -5.243 1.00 83.88 94 GLN A CA 1
ATOM 707 C C . GLN A 1 94 ? 13.835 -7.310 -6.548 1.00 83.88 94 GLN A C 1
ATOM 709 O O . GLN A 1 94 ? 14.098 -7.817 -7.643 1.00 83.88 94 GLN A O 1
ATOM 714 N N . PHE A 1 95 ? 13.119 -6.195 -6.438 1.00 84.44 95 PHE A N 1
ATOM 715 C CA . PHE A 1 95 ? 12.706 -5.392 -7.579 1.00 84.44 95 PHE A CA 1
ATOM 716 C C . PHE A 1 95 ? 12.749 -3.896 -7.263 1.00 84.44 95 PHE A C 1
ATOM 718 O O . PHE A 1 95 ? 12.428 -3.471 -6.153 1.00 84.44 95 PHE A O 1
ATOM 725 N N . GLY A 1 96 ? 13.145 -3.097 -8.251 1.00 80.69 96 GLY A N 1
ATOM 726 C CA . GLY A 1 96 ? 13.059 -1.644 -8.245 1.00 80.69 96 GLY A CA 1
ATOM 727 C C . GLY A 1 96 ? 11.691 -1.177 -8.735 1.00 80.69 96 GLY A C 1
ATOM 728 O O . GLY A 1 96 ? 11.218 -1.611 -9.790 1.00 80.69 96 GLY A O 1
ATOM 729 N N . SER A 1 97 ? 11.044 -0.289 -7.983 1.00 81.19 97 SER A N 1
ATOM 730 C CA . SER A 1 97 ? 9.772 0.312 -8.389 1.00 81.19 97 SER A CA 1
ATOM 731 C C . SER A 1 97 ? 9.512 1.665 -7.730 1.00 81.19 97 SER A C 1
ATOM 733 O O . SER A 1 97 ? 10.125 2.036 -6.728 1.00 81.19 97 SER A O 1
ATOM 735 N N . ALA A 1 98 ? 8.548 2.379 -8.306 1.00 75.62 98 ALA A N 1
ATOM 736 C CA . ALA A 1 98 ? 7.913 3.555 -7.749 1.00 75.62 98 ALA A CA 1
ATOM 737 C C . ALA A 1 98 ? 6.990 3.138 -6.599 1.00 75.62 98 ALA A C 1
ATOM 739 O O . ALA A 1 98 ? 5.850 2.720 -6.813 1.00 75.62 98 ALA A O 1
ATOM 740 N N . ASN A 1 99 ? 7.490 3.176 -5.376 1.00 67.12 99 ASN A N 1
ATOM 741 C CA . ASN A 1 99 ? 6.777 2.656 -4.232 1.00 67.12 99 ASN A CA 1
ATOM 742 C C . ASN A 1 99 ? 7.079 3.475 -2.982 1.00 67.12 99 ASN A C 1
ATOM 744 O O . ASN A 1 99 ? 8.228 3.573 -2.554 1.00 67.12 99 ASN A O 1
ATOM 748 N N . TRP A 1 100 ? 6.038 4.004 -2.338 1.00 59.19 100 TRP A N 1
ATOM 749 C CA . TRP A 1 100 ? 6.174 4.722 -1.070 1.00 59.19 100 TRP A CA 1
ATOM 750 C C . TRP A 1 100 ? 6.863 3.891 0.025 1.00 59.19 100 TRP A C 1
ATOM 752 O O . TRP A 1 100 ? 7.506 4.459 0.911 1.00 59.19 100 TRP A O 1
ATOM 762 N N . ARG A 1 101 ? 6.779 2.552 -0.058 1.00 58.75 101 ARG A N 1
ATOM 763 C CA . ARG A 1 101 ? 7.396 1.602 0.882 1.00 58.75 101 ARG A CA 1
ATOM 764 C C . ARG A 1 101 ? 8.908 1.443 0.686 1.00 58.75 101 ARG A C 1
ATOM 766 O O . ARG A 1 101 ? 9.560 0.921 1.582 1.00 58.75 101 ARG A O 1
ATOM 773 N N . ALA A 1 102 ? 9.475 1.903 -0.433 1.00 55.34 102 ALA A N 1
ATOM 774 C CA . ALA A 1 102 ? 10.918 1.943 -0.670 1.00 55.34 102 ALA A CA 1
ATOM 775 C C . ALA A 1 102 ? 11.351 3.367 -1.050 1.00 55.34 102 ALA A C 1
ATOM 777 O O . ALA A 1 102 ? 11.186 3.808 -2.182 1.00 55.34 102 ALA A O 1
ATOM 778 N N . LYS A 1 103 ? 11.938 4.096 -0.095 1.00 57.41 103 LYS A N 1
ATOM 779 C CA . LYS A 1 103 ? 12.555 5.420 -0.319 1.00 57.41 103 LYS A CA 1
ATOM 780 C C . LYS A 1 103 ? 14.077 5.284 -0.424 1.00 57.41 103 LYS A C 1
ATOM 782 O O . LYS A 1 103 ? 14.798 5.873 0.375 1.00 57.41 103 LYS A O 1
ATOM 787 N N . GLY A 1 104 ? 14.543 4.424 -1.329 1.00 53.31 104 GLY A N 1
ATOM 788 C CA . GLY A 1 104 ? 15.969 4.105 -1.487 1.00 53.31 104 GLY A CA 1
ATOM 789 C C . GLY A 1 104 ? 16.715 5.082 -2.398 1.00 53.31 104 GLY A C 1
ATOM 790 O O . GLY A 1 104 ? 17.896 5.330 -2.191 1.00 53.31 104 GLY A O 1
ATOM 791 N N . TRP A 1 105 ? 16.014 5.669 -3.372 1.00 53.88 105 TRP A N 1
ATOM 792 C CA . TRP A 1 105 ? 16.576 6.574 -4.382 1.00 53.88 105 TRP A CA 1
ATOM 793 C C . TRP A 1 105 ? 15.884 7.943 -4.412 1.00 53.88 105 TRP A C 1
ATOM 795 O O . TRP A 1 105 ? 16.104 8.710 -5.335 1.00 53.88 105 TRP A O 1
ATOM 805 N N . GLY A 1 106 ? 15.041 8.268 -3.423 1.00 56.47 106 GLY A N 1
ATOM 806 C CA . GLY A 1 106 ? 14.327 9.548 -3.355 1.00 56.47 106 GLY A CA 1
ATOM 807 C C . GLY A 1 106 ? 12.863 9.410 -2.936 1.00 56.47 106 GLY A C 1
ATOM 808 O O . GLY A 1 106 ? 12.496 8.549 -2.130 1.00 56.47 106 GLY A O 1
ATOM 809 N N . THR A 1 107 ? 12.006 10.289 -3.458 1.00 57.06 107 THR A N 1
ATOM 810 C CA . THR A 1 107 ? 10.586 10.372 -3.098 1.00 57.06 107 THR A CA 1
ATOM 811 C C . THR A 1 107 ? 9.788 9.216 -3.710 1.00 57.06 107 THR A C 1
ATOM 813 O O . THR A 1 107 ? 9.261 9.338 -4.815 1.00 57.06 107 THR A O 1
ATOM 816 N N . ALA A 1 108 ? 9.689 8.113 -2.958 1.00 57.34 108 ALA A N 1
ATOM 817 C CA . ALA A 1 108 ? 8.913 6.910 -3.289 1.00 57.34 108 ALA A CA 1
ATOM 818 C C . ALA A 1 108 ? 9.444 6.120 -4.498 1.00 57.34 108 ALA A C 1
ATOM 820 O O . ALA A 1 108 ? 8.680 5.656 -5.339 1.00 57.34 108 ALA A O 1
ATOM 821 N N . LEU A 1 109 ? 10.764 5.961 -4.577 1.00 63.62 109 LEU A N 1
ATOM 822 C CA . LEU A 1 109 ? 11.449 5.147 -5.574 1.00 63.62 109 LEU A CA 1
ATOM 823 C C . LEU A 1 109 ? 12.571 4.357 -4.885 1.00 63.62 109 LEU A C 1
ATOM 825 O O . LEU A 1 109 ? 13.365 4.932 -4.133 1.00 63.62 109 LEU A O 1
ATOM 829 N N . GLY A 1 110 ? 12.644 3.046 -5.114 1.00 69.56 110 GLY A N 1
ATOM 830 C CA . GLY A 1 110 ? 13.686 2.207 -4.519 1.00 69.56 110 GLY A CA 1
ATOM 831 C C . GLY A 1 110 ? 13.513 0.714 -4.783 1.00 69.56 110 GLY A C 1
ATOM 832 O O . GLY A 1 110 ? 12.598 0.298 -5.494 1.00 69.56 110 GLY A O 1
ATOM 833 N N . GLN A 1 111 ? 14.408 -0.084 -4.199 1.00 76.50 111 GLN A N 1
ATOM 834 C CA . GLN A 1 111 ? 14.364 -1.546 -4.255 1.00 76.50 111 GLN A CA 1
ATOM 835 C C . GLN A 1 111 ? 13.622 -2.139 -3.057 1.00 76.50 111 GLN A C 1
ATOM 837 O O . GLN A 1 111 ? 13.674 -1.596 -1.952 1.00 76.50 111 GLN A O 1
ATOM 842 N N . MET A 1 112 ? 12.951 -3.269 -3.273 1.00 78.38 112 MET A N 1
ATOM 843 C CA . MET A 1 112 ? 12.340 -4.064 -2.209 1.00 78.38 112 MET A CA 1
ATOM 844 C C . MET A 1 112 ? 12.214 -5.539 -2.567 1.00 78.38 112 MET A C 1
ATOM 846 O O . MET A 1 112 ? 12.223 -5.915 -3.738 1.00 78.38 112 MET A O 1
ATOM 850 N N . SER A 1 113 ? 12.021 -6.365 -1.539 1.00 85.06 113 SER A N 1
ATOM 851 C CA . SER A 1 113 ? 11.806 -7.797 -1.711 1.00 85.06 113 SER A CA 1
ATOM 852 C C . SER A 1 113 ? 10.447 -8.071 -2.354 1.00 85.06 113 SER A C 1
ATOM 854 O O . SER A 1 113 ? 9.416 -7.553 -1.916 1.00 85.06 113 SER A O 1
ATOM 856 N N . ILE A 1 114 ? 10.448 -8.944 -3.361 1.00 86.88 114 ILE A N 1
ATOM 857 C CA . ILE A 1 114 ? 9.242 -9.471 -4.004 1.00 86.88 114 ILE A CA 1
ATOM 858 C C . ILE A 1 114 ? 8.393 -10.214 -2.966 1.00 86.88 114 ILE A C 1
ATOM 860 O O 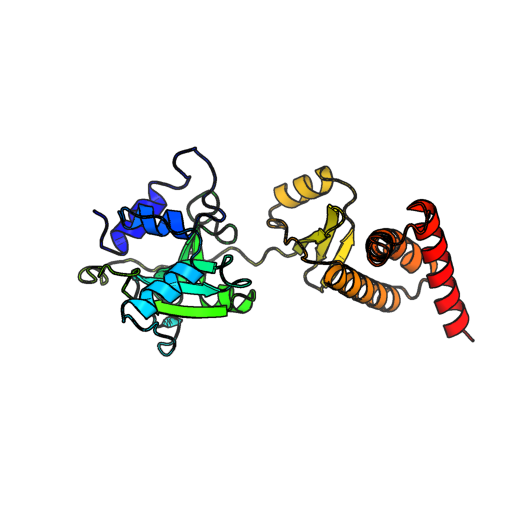. ILE A 1 114 ? 7.201 -9.941 -2.852 1.00 86.88 114 ILE A O 1
ATOM 864 N N . GLN A 1 115 ? 9.009 -11.082 -2.153 1.00 84.38 115 GLN A N 1
ATOM 865 C CA . GLN A 1 115 ? 8.313 -11.832 -1.101 1.00 84.38 115 GLN A CA 1
ATOM 866 C C . GLN A 1 115 ? 7.683 -10.900 -0.063 1.00 84.38 115 GLN A C 1
ATOM 868 O O . GLN A 1 115 ? 6.505 -11.032 0.245 1.00 84.38 115 GLN A O 1
ATOM 873 N N . PHE A 1 116 ? 8.426 -9.895 0.411 1.00 80.50 116 PHE A N 1
ATOM 874 C CA . PHE A 1 116 ? 7.879 -8.901 1.338 1.00 80.50 116 PHE A CA 1
ATOM 875 C C . PHE A 1 116 ? 6.653 -8.183 0.759 1.00 80.50 116 PHE A C 1
ATOM 877 O O . PHE A 1 116 ? 5.692 -7.894 1.476 1.00 80.50 116 PHE A O 1
ATOM 884 N N . TYR A 1 117 ? 6.679 -7.879 -0.541 1.00 80.25 117 TYR A N 1
ATOM 885 C CA . TYR A 1 117 ? 5.559 -7.229 -1.204 1.00 80.25 117 TYR A CA 1
ATOM 886 C C . TYR A 1 117 ? 4.330 -8.144 -1.277 1.00 80.25 117 TYR A C 1
ATOM 888 O O . TYR A 1 117 ? 3.217 -7.679 -1.026 1.00 80.25 117 TYR A O 1
ATOM 896 N N . ILE A 1 118 ? 4.527 -9.442 -1.516 1.00 81.06 118 ILE A N 1
ATOM 897 C CA . ILE A 1 118 ? 3.464 -10.457 -1.467 1.00 81.06 118 ILE A CA 1
ATOM 898 C C . ILE A 1 118 ? 2.881 -10.567 -0.055 1.00 81.06 118 ILE A C 1
ATOM 900 O O . ILE A 1 118 ? 1.671 -10.436 0.122 1.00 81.06 118 ILE A O 1
ATOM 904 N N . ASP A 1 119 ? 3.737 -10.697 0.961 1.00 77.06 119 ASP A N 1
ATOM 905 C CA . ASP A 1 119 ? 3.333 -10.825 2.370 1.00 77.06 119 ASP A CA 1
ATOM 906 C C . ASP A 1 119 ? 2.552 -9.604 2.880 1.00 77.06 119 ASP A C 1
ATOM 908 O O . ASP A 1 119 ? 1.835 -9.680 3.876 1.00 77.06 119 ASP A O 1
ATOM 912 N N . SER A 1 120 ? 2.673 -8.461 2.198 1.00 68.94 120 SER A N 1
ATOM 913 C CA . SER A 1 120 ? 1.911 -7.243 2.491 1.00 68.94 120 SER A CA 1
ATOM 914 C C . SER A 1 120 ? 0.479 -7.239 1.930 1.00 68.94 120 SER A C 1
ATOM 916 O O . SER A 1 120 ? -0.205 -6.217 2.022 1.00 68.94 120 SER A O 1
ATOM 918 N N . GLY A 1 121 ? 0.044 -8.350 1.327 1.00 67.81 121 GLY A N 1
ATOM 919 C CA . GLY A 1 121 ? -1.300 -8.545 0.779 1.00 67.81 121 GLY A CA 1
ATOM 920 C C . GLY A 1 121 ? -1.420 -8.328 -0.731 1.00 67.81 121 GLY A C 1
ATOM 921 O O . GLY A 1 121 ? -2.528 -8.385 -1.256 1.00 67.81 121 GLY A O 1
ATOM 922 N N . ALA A 1 122 ? -0.319 -8.083 -1.448 1.00 78.06 122 ALA A N 1
ATOM 923 C CA . ALA A 1 122 ? -0.353 -7.986 -2.906 1.00 78.06 122 ALA A CA 1
ATOM 924 C C . ALA A 1 122 ? -0.349 -9.388 -3.534 1.00 78.06 122 ALA A C 1
ATOM 926 O O . ALA A 1 122 ? 0.506 -10.220 -3.232 1.00 78.06 122 ALA A O 1
ATOM 927 N N . ARG A 1 123 ? -1.271 -9.654 -4.459 1.00 81.88 123 ARG A N 1
ATOM 928 C CA . ARG A 1 123 ? -1.321 -10.920 -5.192 1.00 81.88 123 ARG A CA 1
ATOM 929 C C . ARG A 1 123 ? -0.300 -10.896 -6.325 1.00 81.88 123 ARG A C 1
ATOM 931 O O . ARG A 1 123 ? -0.419 -10.102 -7.254 1.00 81.88 123 ARG A O 1
ATOM 938 N N . TYR A 1 124 ? 0.689 -11.781 -6.265 1.00 86.50 124 TYR A N 1
ATOM 939 C CA . TYR A 1 124 ? 1.653 -11.961 -7.348 1.00 86.50 124 TYR A CA 1
ATOM 940 C C . TYR A 1 124 ? 0.960 -12.503 -8.601 1.00 86.50 124 TYR A C 1
ATOM 942 O O . TYR A 1 124 ? 0.292 -13.536 -8.546 1.00 86.50 124 TYR A O 1
ATOM 950 N N . MET A 1 125 ? 1.098 -11.792 -9.720 1.00 83.12 125 MET A N 1
ATOM 951 C CA . MET A 1 125 ? 0.543 -12.208 -11.013 1.00 83.12 125 MET A CA 1
ATOM 952 C C . MET A 1 125 ? 1.561 -12.990 -11.848 1.00 83.12 125 MET A C 1
ATOM 954 O O . MET A 1 125 ? 1.167 -13.772 -12.706 1.00 83.12 125 MET A O 1
ATOM 958 N N . GLY A 1 126 ? 2.856 -12.793 -11.588 1.00 84.56 126 GLY A N 1
ATOM 959 C CA . GLY A 1 126 ? 3.954 -13.425 -12.313 1.00 84.56 126 GLY A CA 1
ATOM 960 C C . GLY A 1 126 ? 5.007 -12.418 -12.772 1.00 84.56 126 GLY A C 1
ATOM 961 O O . GLY A 1 126 ? 4.890 -11.211 -12.525 1.00 84.56 126 GLY A O 1
ATOM 962 N N . ALA A 1 127 ? 6.037 -12.925 -13.444 1.00 88.00 127 ALA A N 1
ATOM 963 C CA . ALA A 1 127 ? 7.120 -12.134 -14.009 1.00 88.00 127 ALA A CA 1
ATOM 964 C C . ALA A 1 127 ? 7.267 -12.357 -15.517 1.00 88.00 127 ALA A C 1
ATOM 966 O O . ALA A 1 127 ? 6.856 -13.384 -16.046 1.00 88.00 127 ALA A O 1
ATOM 967 N N . SER A 1 128 ? 7.858 -11.400 -16.227 1.00 81.31 128 SER A N 1
ATOM 968 C CA . SER A 1 128 ? 8.121 -11.532 -17.661 1.00 81.31 128 SER A CA 1
ATOM 969 C C . SER A 1 128 ? 9.332 -10.703 -18.087 1.00 81.31 128 SER A C 1
ATOM 971 O O . SER A 1 128 ? 9.458 -9.564 -17.637 1.00 81.31 128 SER A O 1
ATOM 973 N N . PRO A 1 129 ? 10.197 -11.202 -18.992 1.00 74.69 129 PRO A N 1
ATOM 974 C CA . PRO A 1 129 ? 11.214 -10.372 -19.642 1.00 74.69 129 PRO A CA 1
ATOM 975 C C . PRO A 1 129 ? 10.607 -9.384 -20.654 1.00 74.69 129 PRO A C 1
ATOM 977 O O . PRO A 1 129 ? 11.310 -8.521 -21.176 1.00 74.69 129 PRO A O 1
ATOM 980 N N . TYR A 1 130 ? 9.309 -9.516 -20.943 1.00 69.25 130 TYR A N 1
ATOM 981 C CA . TYR A 1 130 ? 8.571 -8.673 -21.871 1.00 69.25 130 TYR A CA 1
ATOM 982 C C . TYR A 1 130 ? 7.731 -7.643 -21.122 1.00 69.25 130 TYR A C 1
ATOM 984 O O . TYR A 1 130 ? 7.096 -7.936 -20.099 1.00 69.25 130 TYR A O 1
ATOM 992 N N . PHE A 1 131 ? 7.663 -6.446 -21.695 1.00 66.75 131 PHE A N 1
ATOM 993 C CA . PHE A 1 131 ? 6.673 -5.451 -21.319 1.00 66.75 131 PHE A CA 1
ATOM 994 C C . PHE A 1 131 ? 5.658 -5.311 -22.449 1.00 66.75 131 PHE A C 1
ATOM 996 O O . PHE A 1 131 ? 5.924 -4.662 -23.455 1.00 66.75 131 PHE A O 1
ATOM 1003 N N . ILE A 1 132 ? 4.489 -5.935 -22.290 1.00 59.41 132 ILE A N 1
ATOM 1004 C CA . ILE A 1 132 ? 3.392 -5.945 -23.266 1.00 59.41 132 ILE A CA 1
ATOM 1005 C C . ILE A 1 132 ? 3.792 -6.545 -24.626 1.00 59.41 132 ILE A C 1
ATOM 1007 O O . ILE A 1 132 ? 3.502 -7.711 -24.856 1.00 59.41 132 ILE A O 1
ATOM 1011 N N . ASN A 1 133 ? 4.400 -5.762 -25.526 1.00 51.22 133 ASN A N 1
ATOM 1012 C CA . ASN A 1 133 ? 4.720 -6.123 -26.916 1.00 51.22 133 ASN A CA 1
ATOM 1013 C C . ASN A 1 133 ? 6.191 -5.875 -27.305 1.00 51.22 133 ASN A C 1
ATOM 1015 O O . ASN A 1 133 ? 6.542 -6.011 -28.478 1.00 51.22 133 ASN A O 1
ATOM 1019 N N . THR A 1 134 ? 7.043 -5.492 -26.352 1.00 50.19 134 THR A N 1
ATOM 1020 C CA . THR A 1 134 ? 8.460 -5.190 -26.582 1.00 50.19 134 THR A CA 1
ATOM 1021 C C . THR A 1 134 ? 9.362 -6.140 -25.802 1.00 50.19 134 THR A C 1
ATOM 1023 O O . THR A 1 134 ? 9.178 -6.387 -24.608 1.00 50.19 134 THR A O 1
ATOM 1026 N N . THR A 1 135 ? 10.361 -6.672 -26.504 1.00 44.97 135 THR A N 1
ATOM 1027 C CA . THR A 1 135 ? 11.429 -7.508 -25.947 1.00 44.97 135 THR A CA 1
ATOM 1028 C C . THR A 1 135 ? 12.542 -6.614 -25.403 1.00 44.97 135 THR A C 1
ATOM 1030 O O . THR A 1 135 ? 13.046 -5.769 -26.143 1.00 44.97 135 THR A O 1
ATOM 1033 N N . LEU A 1 136 ? 12.944 -6.794 -24.140 1.00 44.66 136 LEU A N 1
ATOM 1034 C CA . LEU A 1 136 ? 14.187 -6.208 -23.622 1.00 44.66 136 LEU A CA 1
ATOM 1035 C C . LEU A 1 136 ? 15.393 -7.043 -24.077 1.00 44.66 136 LEU A C 1
ATOM 1037 O O . LEU A 1 136 ? 15.323 -8.272 -24.120 1.00 44.66 136 LEU A O 1
ATOM 1041 N N . ASP A 1 137 ? 16.505 -6.377 -24.389 1.00 43.81 137 ASP A N 1
ATOM 1042 C CA . ASP A 1 137 ? 17.787 -7.038 -24.643 1.00 43.81 137 ASP A CA 1
ATOM 1043 C C . ASP A 1 137 ? 18.479 -7.313 -23.297 1.00 43.81 137 ASP A C 1
ATOM 1045 O O . ASP A 1 137 ? 18.770 -6.400 -22.523 1.00 43.81 137 ASP A O 1
ATOM 1049 N N . LEU A 1 138 ? 18.704 -8.593 -22.993 1.00 42.53 138 LEU A N 1
ATOM 1050 C CA . LEU A 1 138 ? 19.208 -9.069 -21.699 1.00 42.53 138 LEU A CA 1
ATOM 1051 C C . LEU A 1 138 ? 20.722 -9.355 -21.699 1.00 42.53 138 LEU A C 1
ATOM 1053 O O . LEU A 1 138 ? 21.251 -9.883 -20.721 1.00 42.53 138 LEU A O 1
ATOM 1057 N N . SER A 1 139 ? 21.439 -9.013 -22.771 1.00 38.97 139 SER A N 1
ATOM 1058 C CA . SER A 1 139 ? 22.840 -9.411 -22.991 1.00 38.97 139 SER A CA 1
ATOM 1059 C C . SER A 1 139 ? 23.889 -8.784 -22.042 1.00 38.97 139 SER A C 1
ATOM 1061 O O . SER A 1 139 ? 25.053 -9.176 -22.092 1.00 38.97 139 SER A O 1
ATOM 1063 N N . GLY A 1 140 ? 23.506 -7.879 -21.126 1.00 37.97 140 GLY A N 1
ATOM 1064 C CA . GLY A 1 140 ? 24.418 -7.133 -20.231 1.00 37.97 140 GLY A CA 1
ATOM 1065 C C . GLY A 1 140 ? 24.312 -7.419 -18.722 1.00 37.97 140 GLY A C 1
ATOM 1066 O O . GLY A 1 140 ? 24.834 -6.656 -17.916 1.00 37.97 140 GLY A O 1
ATOM 1067 N N . LEU A 1 141 ? 23.618 -8.482 -18.308 1.00 40.66 141 LEU A N 1
ATOM 1068 C CA . LEU A 1 141 ? 23.226 -8.714 -16.905 1.00 40.66 141 LEU A CA 1
ATOM 1069 C C . LEU A 1 141 ? 24.348 -9.125 -15.933 1.00 40.66 141 LEU A C 1
ATOM 1071 O O . LEU A 1 141 ? 24.168 -9.038 -14.720 1.00 40.66 141 LEU A O 1
ATOM 1075 N N . ALA A 1 142 ? 25.497 -9.576 -16.437 1.00 36.91 142 ALA A N 1
ATOM 1076 C CA . ALA A 1 142 ? 26.512 -10.252 -15.625 1.00 36.91 142 ALA A CA 1
ATOM 1077 C C . ALA A 1 142 ? 27.401 -9.326 -14.764 1.00 36.91 142 ALA A C 1
ATOM 1079 O O . ALA A 1 142 ? 28.236 -9.831 -14.019 1.00 36.91 142 ALA A O 1
ATOM 1080 N N . SER A 1 143 ? 27.253 -7.997 -14.848 1.00 38.78 143 SER A N 1
ATOM 1081 C CA . SER A 1 143 ? 28.163 -7.035 -14.197 1.00 38.78 143 SER A CA 1
ATOM 1082 C C . SER A 1 143 ? 27.508 -6.097 -13.180 1.00 38.78 143 SER A C 1
ATOM 1084 O O . SER A 1 143 ? 28.132 -5.115 -12.779 1.00 38.78 143 SER A O 1
ATOM 1086 N N . LEU A 1 144 ? 26.255 -6.334 -12.786 1.00 33.88 144 LEU A N 1
ATOM 1087 C CA . LEU A 1 144 ? 25.606 -5.504 -11.772 1.00 33.88 144 LEU A CA 1
ATOM 1088 C C . LEU A 1 144 ? 26.034 -5.983 -10.382 1.00 33.88 144 LEU A C 1
ATOM 1090 O O . LEU A 1 144 ? 25.768 -7.118 -10.003 1.00 33.88 144 LEU A O 1
ATOM 1094 N N . ASP A 1 145 ? 26.725 -5.120 -9.641 1.00 34.47 145 ASP A N 1
ATOM 1095 C CA . ASP A 1 145 ? 27.020 -5.321 -8.225 1.00 34.47 145 ASP A CA 1
ATOM 1096 C C . ASP A 1 145 ? 25.696 -5.288 -7.435 1.00 34.47 145 ASP A C 1
ATOM 1098 O O . ASP A 1 145 ? 25.018 -4.261 -7.365 1.00 34.47 145 ASP A O 1
ATOM 1102 N N . LEU A 1 146 ? 25.295 -6.454 -6.917 1.00 39.12 146 LEU A N 1
ATOM 1103 C CA . LEU A 1 146 ? 24.024 -6.724 -6.228 1.00 39.12 146 LEU A CA 1
ATOM 1104 C C . LEU A 1 146 ? 24.155 -6.637 -4.704 1.00 39.12 146 LEU A C 1
ATOM 1106 O O . LEU A 1 146 ? 23.395 -7.291 -3.981 1.00 39.12 146 LEU A O 1
ATOM 1110 N N . THR A 1 147 ? 25.139 -5.889 -4.203 1.00 31.86 147 THR A N 1
ATOM 1111 C CA . THR A 1 147 ? 25.354 -5.796 -2.761 1.00 31.86 147 THR A CA 1
ATOM 1112 C C . THR A 1 147 ? 24.091 -5.230 -2.081 1.00 31.86 147 THR A C 1
ATOM 1114 O O . THR A 1 147 ? 23.652 -4.129 -2.424 1.00 31.86 147 THR A O 1
ATOM 1117 N N . PRO A 1 148 ? 23.463 -5.975 -1.146 1.00 29.19 148 PRO A N 1
ATOM 1118 C CA . PRO A 1 148 ? 22.183 -5.601 -0.556 1.00 29.19 148 PRO A CA 1
ATOM 1119 C C . PRO A 1 148 ? 22.267 -4.254 0.160 1.00 29.19 148 PRO A C 1
ATOM 1121 O O . PRO A 1 148 ? 23.066 -4.090 1.080 1.00 29.19 148 PRO A O 1
ATOM 1124 N N . VAL A 1 149 ? 21.372 -3.324 -0.172 1.00 33.41 149 VAL A N 1
ATOM 1125 C CA . VAL A 1 149 ? 21.047 -2.229 0.748 1.00 33.41 149 VAL A CA 1
ATOM 1126 C C . VAL A 1 149 ? 19.932 -2.732 1.657 1.00 33.41 149 VAL A C 1
ATOM 1128 O O . VAL A 1 149 ? 18.744 -2.595 1.363 1.00 33.41 149 VAL A O 1
ATOM 1131 N N . ILE A 1 150 ? 20.317 -3.383 2.756 1.00 33.22 150 ILE A N 1
ATOM 1132 C CA . ILE A 1 150 ? 19.390 -3.612 3.862 1.00 33.22 150 ILE A CA 1
ATOM 1133 C C . ILE A 1 150 ? 19.206 -2.265 4.567 1.00 33.22 150 ILE A C 1
ATOM 1135 O O . ILE A 1 150 ? 20.177 -1.668 5.014 1.00 33.22 150 ILE A O 1
ATOM 1139 N N . GLU A 1 151 ? 17.961 -1.793 4.624 1.00 35.94 151 GLU A N 1
ATOM 1140 C CA . GLU A 1 151 ? 17.250 -1.393 5.852 1.00 35.94 151 GLU A CA 1
ATOM 1141 C C . GLU A 1 151 ? 16.211 -0.300 5.570 1.00 35.94 151 GLU A C 1
ATOM 1143 O O . GLU A 1 151 ? 16.511 0.890 5.573 1.00 35.94 151 GLU A O 1
ATOM 1148 N N . LYS A 1 152 ? 14.939 -0.703 5.465 1.00 34.78 152 LYS A N 1
ATOM 1149 C CA . LYS A 1 152 ? 13.878 -0.083 6.272 1.00 34.78 152 LYS A CA 1
ATOM 1150 C C . LYS A 1 152 ? 12.946 -1.176 6.781 1.00 34.78 152 LYS A C 1
ATOM 1152 O O . LYS A 1 152 ? 12.360 -1.922 6.000 1.00 34.78 152 LYS A O 1
ATOM 1157 N N . ARG A 1 153 ? 12.853 -1.289 8.108 1.00 38.34 153 ARG A N 1
ATOM 1158 C CA . ARG A 1 153 ? 11.852 -2.119 8.789 1.00 38.34 153 ARG A CA 1
ATOM 1159 C C . ARG A 1 153 ? 10.448 -1.623 8.419 1.00 38.34 153 ARG A C 1
ATOM 1161 O O . ARG A 1 153 ? 10.284 -0.458 8.054 1.00 38.34 153 ARG A O 1
ATOM 1168 N N . ARG A 1 154 ? 9.453 -2.516 8.502 1.00 43.06 154 ARG A N 1
ATOM 1169 C CA . ARG A 1 154 ? 8.028 -2.168 8.363 1.00 43.06 154 ARG A CA 1
ATOM 1170 C C . ARG A 1 154 ? 7.732 -0.907 9.196 1.00 43.06 154 ARG A C 1
ATOM 1172 O O . ARG A 1 154 ? 8.265 -0.814 10.303 1.00 43.06 154 ARG A O 1
ATOM 1179 N N . PRO A 1 155 ? 6.919 0.048 8.708 1.00 51.94 155 PRO A N 1
ATOM 1180 C CA . PRO A 1 155 ? 6.357 1.047 9.608 1.00 51.94 155 PRO A CA 1
ATOM 1181 C C . PRO A 1 155 ? 5.634 0.294 10.728 1.00 51.94 155 PRO A C 1
ATOM 1183 O O . PRO A 1 155 ? 4.833 -0.597 10.442 1.00 51.94 155 PRO A O 1
ATOM 1186 N N . MET A 1 156 ? 5.954 0.613 11.984 1.00 51.91 156 MET A N 1
ATOM 1187 C CA . MET A 1 156 ? 5.396 -0.082 13.154 1.00 51.91 156 MET A CA 1
ATOM 1188 C C . MET A 1 156 ? 3.885 0.152 13.291 1.00 51.91 156 MET A C 1
ATOM 1190 O O . MET A 1 156 ? 3.223 -0.373 14.177 1.00 51.91 156 MET A O 1
ATOM 1194 N N . SER A 1 157 ? 3.295 1.025 12.479 1.00 66.62 157 SER A N 1
ATOM 1195 C CA . SER A 1 157 ? 1.865 1.300 12.517 1.00 66.62 157 SER A CA 1
ATOM 1196 C C . SER A 1 157 ? 1.375 1.809 11.161 1.00 66.62 157 SER A C 1
ATOM 1198 O O . SER A 1 157 ? 2.130 2.413 10.395 1.00 66.62 157 SER A O 1
ATOM 1200 N N . ALA A 1 158 ? 0.102 1.568 10.852 1.00 77.38 158 ALA A N 1
ATOM 1201 C CA . ALA A 1 158 ? -0.542 2.013 9.618 1.00 77.38 158 ALA A CA 1
ATOM 1202 C C . ALA A 1 158 ? -1.567 3.113 9.904 1.00 77.38 158 ALA A C 1
ATOM 1204 O O . ALA A 1 158 ? -2.327 3.019 10.862 1.00 77.38 158 ALA A O 1
ATOM 1205 N N . LEU A 1 159 ? -1.627 4.136 9.052 1.00 81.50 159 LEU A N 1
ATOM 1206 C CA . LEU A 1 159 ? -2.721 5.101 9.086 1.00 81.50 159 LEU A CA 1
ATOM 1207 C C . LEU A 1 159 ? -3.893 4.561 8.269 1.00 81.50 159 LEU A C 1
ATOM 1209 O O . LEU A 1 159 ? -3.730 4.177 7.110 1.00 81.50 159 LEU A O 1
ATOM 1213 N N . ILE A 1 160 ? -5.081 4.566 8.856 1.00 82.19 160 ILE A N 1
ATOM 1214 C CA . ILE A 1 160 ? -6.324 4.173 8.203 1.00 82.19 160 ILE A CA 1
ATOM 1215 C C . ILE A 1 160 ? -7.262 5.367 8.168 1.00 82.19 160 ILE A C 1
ATOM 1217 O O . ILE A 1 160 ? -7.405 6.087 9.155 1.00 82.19 160 ILE A O 1
ATOM 1221 N N . ARG A 1 161 ? -7.910 5.560 7.019 1.00 79.56 161 ARG A N 1
ATOM 1222 C CA . ARG A 1 161 ? -9.003 6.513 6.864 1.00 79.56 161 ARG A CA 1
ATOM 1223 C C . ARG A 1 161 ? -10.293 5.750 6.589 1.00 79.56 161 ARG A C 1
ATOM 1225 O O . ARG A 1 161 ? -10.360 4.947 5.656 1.00 79.56 161 ARG A O 1
ATOM 1232 N N . ASN A 1 162 ? -11.291 5.993 7.424 1.00 77.25 162 ASN A N 1
ATOM 1233 C CA . ASN A 1 162 ? -12.633 5.459 7.281 1.00 77.25 162 ASN A CA 1
ATOM 1234 C C . ASN A 1 162 ? -13.395 6.194 6.163 1.00 77.25 162 ASN A C 1
ATOM 1236 O O . ASN A 1 162 ? -12.961 7.237 5.666 1.00 77.25 162 ASN A O 1
ATOM 1240 N N . TYR A 1 163 ? -14.524 5.644 5.732 1.00 68.44 163 TYR A N 1
ATOM 1241 C CA . TYR A 1 163 ? -15.320 6.222 4.643 1.00 68.44 163 TYR A CA 1
ATOM 1242 C C . TYR A 1 163 ? -16.018 7.547 5.039 1.00 68.44 163 TYR A C 1
A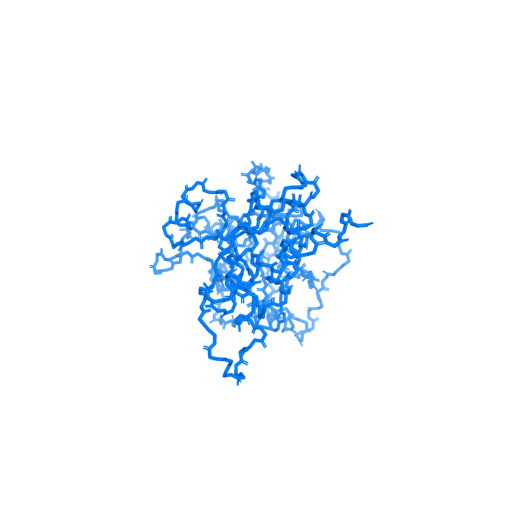TOM 1244 O O . TYR A 1 163 ? -16.275 8.376 4.169 1.00 68.44 163 TYR A O 1
ATOM 1252 N N . ASP A 1 164 ? -16.269 7.773 6.334 1.00 66.06 164 ASP A N 1
ATOM 1253 C CA . ASP A 1 164 ? -16.798 9.027 6.905 1.00 66.06 164 ASP A CA 1
ATOM 1254 C C . ASP A 1 164 ? -15.717 10.111 7.093 1.00 66.06 164 ASP A C 1
ATOM 1256 O O . ASP A 1 164 ? -16.010 11.224 7.522 1.00 66.06 164 ASP A O 1
ATOM 1260 N N . GLY A 1 165 ? -14.463 9.803 6.745 1.00 71.44 165 GLY A N 1
ATOM 1261 C CA . GLY A 1 165 ? -13.324 10.702 6.899 1.00 71.44 165 GLY A CA 1
ATOM 1262 C C . GLY A 1 165 ? -12.595 10.576 8.235 1.00 71.44 165 GLY A C 1
ATOM 1263 O O . GLY A 1 165 ? -11.516 11.161 8.360 1.00 71.44 165 GLY A O 1
ATOM 1264 N N . SER A 1 166 ? -13.102 9.781 9.184 1.00 79.06 166 SER A N 1
ATOM 1265 C CA . SER A 1 166 ? -12.416 9.499 10.446 1.00 79.06 166 SER A CA 1
ATOM 1266 C C . SER A 1 166 ? -11.067 8.835 10.209 1.00 79.06 166 SER A C 1
ATOM 1268 O O . SER A 1 166 ? -10.873 8.064 9.264 1.00 79.06 166 SER A O 1
ATOM 1270 N N . ILE A 1 167 ? -10.107 9.146 11.073 1.00 85.00 167 ILE A N 1
ATOM 1271 C CA . ILE A 1 167 ? -8.720 8.722 10.915 1.00 85.00 167 ILE A CA 1
ATOM 1272 C C . ILE A 1 167 ? -8.291 7.951 12.151 1.00 85.00 167 ILE A C 1
ATOM 1274 O O . ILE A 1 167 ? -8.586 8.345 13.276 1.00 85.00 167 ILE A O 1
ATOM 1278 N N . GLY A 1 168 ? -7.571 6.854 11.946 1.00 87.81 168 GLY A N 1
ATOM 1279 C CA . GLY A 1 168 ? -6.994 6.091 13.038 1.00 87.81 168 GLY A CA 1
ATOM 1280 C C . GLY A 1 168 ? -5.614 5.547 12.714 1.00 87.81 168 GLY A C 1
ATOM 1281 O O . GLY A 1 168 ? -5.247 5.337 11.557 1.00 87.81 168 GLY A O 1
ATOM 1282 N N . LEU A 1 169 ? -4.846 5.323 13.769 1.00 88.38 169 LEU A N 1
ATOM 1283 C CA . LEU A 1 169 ? -3.580 4.618 13.752 1.00 88.38 169 LEU A CA 1
ATOM 1284 C C . LEU A 1 169 ? -3.829 3.159 14.135 1.00 88.38 169 LEU A C 1
ATOM 1286 O O . LEU A 1 169 ? -4.365 2.887 15.204 1.00 88.38 169 LEU A O 1
ATOM 1290 N N . VAL A 1 170 ? -3.415 2.228 13.284 1.00 86.06 170 VAL A N 1
ATOM 1291 C CA . VAL A 1 170 ? -3.388 0.801 13.600 1.00 86.06 170 VAL A CA 1
ATOM 1292 C C . VAL A 1 170 ? -1.992 0.416 14.051 1.00 86.06 170 VAL A C 1
ATOM 1294 O O . VAL A 1 170 ? -1.044 0.530 13.274 1.00 86.06 170 VAL A O 1
ATOM 1297 N N . THR A 1 171 ? -1.870 -0.033 15.295 1.00 80.81 171 THR A N 1
ATOM 1298 C CA . THR A 1 171 ? -0.608 -0.516 15.874 1.00 80.81 171 THR A CA 1
ATOM 1299 C C . THR A 1 171 ? -0.201 -1.875 15.291 1.00 80.81 171 THR A C 1
ATOM 1301 O O . THR A 1 171 ? -1.024 -2.547 14.666 1.00 80.81 171 THR A O 1
ATOM 1304 N N . GLU A 1 172 ? 1.043 -2.325 15.513 1.00 71.44 172 GLU A N 1
ATOM 1305 C CA . GLU A 1 172 ? 1.503 -3.663 15.074 1.00 71.44 172 GLU A CA 1
ATOM 1306 C C . GLU A 1 172 ? 0.597 -4.789 15.574 1.00 71.44 172 GLU A C 1
ATOM 1308 O O . GLU A 1 172 ? 0.356 -5.764 14.863 1.00 71.44 172 GLU A O 1
ATOM 1313 N N . ASP A 1 173 ? 0.040 -4.628 16.773 1.00 71.12 173 ASP A N 1
ATOM 1314 C CA . ASP A 1 173 ? -0.820 -5.639 17.367 1.00 71.12 173 ASP A CA 1
ATOM 1315 C C . ASP A 1 173 ? -2.251 -5.598 16.792 1.00 71.12 173 ASP A C 1
ATOM 1317 O O . ASP A 1 173 ? -3.076 -6.448 17.128 1.00 71.12 173 ASP A O 1
ATOM 1321 N N . GLY A 1 174 ? -2.590 -4.628 15.941 1.00 73.06 174 GLY A N 1
ATOM 1322 C CA . GLY A 1 174 ? -3.923 -4.478 15.352 1.00 73.06 174 GLY A CA 1
ATOM 1323 C C . GLY A 1 174 ? -4.908 -3.690 16.219 1.00 73.06 174 GLY A C 1
ATOM 1324 O O . GLY A 1 174 ? -6.117 -3.861 16.071 1.00 73.06 174 GLY A O 1
ATOM 1325 N N . GLU A 1 175 ? -4.418 -2.858 17.144 1.00 83.44 175 GLU A N 1
ATOM 1326 C CA . GLU A 1 175 ? -5.265 -1.902 17.870 1.00 83.44 175 GLU A CA 1
ATOM 1327 C C . GLU A 1 175 ? -5.451 -0.633 17.057 1.00 83.44 175 GLU A C 1
ATOM 1329 O O . GLU A 1 175 ? -4.484 -0.070 16.557 1.00 83.44 175 GLU A O 1
ATOM 1334 N N . LEU A 1 176 ? -6.694 -0.176 16.972 1.00 87.19 176 LEU A N 1
ATOM 1335 C CA . LEU A 1 176 ? -7.060 1.107 16.397 1.00 87.19 176 LEU A CA 1
ATOM 1336 C C . LEU A 1 176 ? -7.075 2.188 17.474 1.00 87.19 176 LEU A C 1
ATOM 1338 O O . LEU A 1 176 ? -7.830 2.091 18.443 1.00 87.19 176 LEU A O 1
ATOM 1342 N N . ILE A 1 177 ? -6.260 3.214 17.263 1.00 87.19 177 ILE A N 1
ATOM 1343 C CA . ILE A 1 177 ? -6.205 4.436 18.057 1.00 87.19 177 ILE A CA 1
ATOM 1344 C C . ILE A 1 177 ? -6.805 5.551 17.194 1.00 87.19 177 ILE A C 1
ATOM 1346 O O . ILE A 1 177 ? -6.252 5.832 16.127 1.00 87.19 177 ILE A O 1
ATOM 1350 N N . PRO A 1 178 ? -7.927 6.174 17.592 1.00 86.81 178 PRO A N 1
ATOM 1351 C CA . PRO A 1 178 ? -8.488 7.284 16.831 1.00 86.81 178 PRO A CA 1
ATOM 1352 C C . PRO A 1 178 ? -7.527 8.475 16.869 1.00 86.81 178 PRO A C 1
ATOM 1354 O O . PRO A 1 178 ? -6.955 8.774 17.916 1.00 86.81 178 PRO A O 1
ATOM 1357 N N . LEU A 1 179 ? -7.360 9.147 15.732 1.00 86.12 179 LEU A N 1
ATOM 1358 C CA . LEU A 1 179 ? -6.617 10.401 15.635 1.00 86.12 179 LEU A CA 1
ATOM 1359 C C . LEU A 1 179 ? -7.607 11.556 15.517 1.00 86.12 179 LEU A C 1
ATOM 1361 O O . LEU A 1 179 ? -8.532 11.512 14.706 1.00 86.12 179 LEU A O 1
ATOM 1365 N N . ALA A 1 180 ? -7.400 12.594 16.319 1.00 80.12 180 ALA A N 1
ATOM 1366 C CA . ALA A 1 180 ? -8.327 13.714 16.435 1.00 80.12 180 ALA A CA 1
ATOM 1367 C C . ALA A 1 180 ? -8.097 14.792 15.367 1.00 80.12 180 ALA A C 1
ATOM 1369 O O . ALA A 1 180 ? -8.957 15.643 15.144 1.00 80.12 180 ALA A O 1
ATOM 1370 N N . SER A 1 181 ? -6.928 14.804 14.716 1.00 76.75 181 SER A N 1
ATOM 1371 C CA . SER A 1 181 ? -6.590 15.855 13.754 1.00 76.75 181 SER A CA 1
ATOM 1372 C C . SER A 1 181 ? -5.550 15.443 12.715 1.00 76.75 181 SER A C 1
ATOM 1374 O O . SER A 1 181 ? -4.742 14.534 12.912 1.00 76.75 181 SER A O 1
ATOM 1376 N N . MET A 1 182 ? -5.504 16.196 11.613 1.00 78.12 182 MET A N 1
ATOM 1377 C CA . MET A 1 182 ? -4.414 16.097 10.639 1.00 78.12 182 MET A CA 1
ATOM 1378 C C . MET A 1 182 ? -3.060 16.529 11.219 1.00 78.12 182 MET A C 1
ATOM 1380 O O . MET A 1 182 ? -2.033 16.034 10.772 1.00 78.12 182 MET A O 1
ATOM 1384 N N . THR A 1 183 ? -3.039 17.366 12.259 1.00 75.56 183 THR A N 1
ATOM 1385 C CA . THR A 1 183 ? -1.802 17.726 12.969 1.00 75.56 183 THR A CA 1
ATOM 1386 C C . THR A 1 183 ? -1.164 16.507 13.640 1.00 75.56 183 THR A C 1
ATOM 1388 O O . THR A 1 183 ? 0.056 16.348 13.596 1.00 75.56 183 THR A O 1
ATOM 1391 N N . GLU A 1 184 ? -1.967 15.612 14.224 1.00 78.19 184 GLU A N 1
ATOM 1392 C CA . GLU A 1 184 ? -1.474 14.346 14.789 1.00 78.19 184 GLU A CA 1
ATOM 1393 C C . GLU A 1 184 ? -0.933 13.424 13.695 1.00 78.19 184 GLU A C 1
ATOM 1395 O O . GLU A 1 184 ? 0.143 12.846 13.843 1.00 78.19 184 GLU A O 1
ATOM 1400 N N . VAL A 1 185 ? -1.634 13.344 12.561 1.00 77.94 185 VAL A N 1
ATOM 1401 C CA . VAL A 1 185 ? -1.184 12.594 11.381 1.00 77.94 185 VAL A CA 1
ATOM 1402 C C . VAL A 1 185 ? 0.164 13.105 10.881 1.00 77.94 185 VAL A C 1
ATOM 1404 O O . VAL A 1 185 ? 1.077 12.311 10.656 1.00 77.94 185 VAL A O 1
ATOM 1407 N N . ASP A 1 186 ? 0.302 14.416 10.701 1.00 73.50 186 ASP A N 1
ATOM 1408 C CA . ASP A 1 186 ? 1.519 15.027 10.173 1.00 73.50 186 ASP A CA 1
ATOM 1409 C C . ASP A 1 186 ? 2.681 14.879 11.159 1.00 73.50 186 ASP A C 1
ATOM 1411 O O . ASP A 1 186 ? 3.806 14.589 10.747 1.00 73.50 186 ASP A O 1
ATOM 1415 N N . SER A 1 187 ? 2.397 14.957 12.462 1.00 69.06 187 SER A N 1
ATOM 1416 C CA . SER A 1 187 ? 3.372 14.674 13.520 1.00 69.06 187 SER A CA 1
ATOM 1417 C C . SER A 1 187 ? 3.859 13.226 13.456 1.00 69.06 187 SER A C 1
ATOM 1419 O O . SER A 1 187 ? 5.065 12.982 13.453 1.00 69.06 187 SER A O 1
ATOM 1421 N N . LEU A 1 188 ? 2.949 12.255 13.324 1.00 70.94 188 LEU A N 1
ATOM 1422 C CA . LEU A 1 188 ? 3.306 10.842 13.171 1.00 70.94 188 LEU A CA 1
ATOM 1423 C C . LEU A 1 188 ? 4.094 10.597 11.879 1.00 70.94 188 LEU A C 1
ATOM 1425 O O . LEU A 1 188 ? 5.102 9.892 11.898 1.00 70.94 188 LEU A O 1
ATOM 1429 N N . ARG A 1 189 ? 3.700 11.209 10.759 1.00 69.25 189 ARG A N 1
ATOM 1430 C CA . ARG A 1 189 ? 4.431 11.111 9.484 1.00 69.25 189 ARG A CA 1
ATOM 1431 C C . ARG A 1 189 ? 5.840 11.684 9.580 1.00 69.25 189 ARG A C 1
ATOM 1433 O O . ARG A 1 189 ? 6.765 11.085 9.033 1.00 69.25 189 ARG A O 1
ATOM 1440 N N . ALA A 1 190 ? 6.020 12.790 10.302 1.00 61.88 190 ALA A N 1
ATOM 1441 C CA . ALA A 1 190 ? 7.328 13.403 10.524 1.00 61.88 190 ALA A CA 1
ATOM 1442 C C . ALA A 1 190 ? 8.295 12.473 11.277 1.00 61.88 190 ALA A C 1
ATOM 1444 O O . ALA A 1 190 ? 9.500 12.528 11.039 1.00 61.88 190 ALA A O 1
ATOM 1445 N N . THR A 1 191 ? 7.784 11.568 12.122 1.00 59.44 191 THR A N 1
ATOM 1446 C CA . THR A 1 191 ? 8.616 10.547 12.789 1.00 59.44 191 THR A CA 1
ATOM 1447 C C . THR A 1 191 ? 9.084 9.426 11.854 1.00 59.44 191 THR A C 1
ATOM 1449 O O . THR A 1 191 ? 10.003 8.684 12.193 1.00 59.44 191 THR A O 1
ATOM 1452 N N . GLY A 1 192 ? 8.443 9.255 10.693 1.00 55.78 192 GLY A N 1
ATOM 1453 C CA . GLY A 1 192 ? 8.681 8.129 9.788 1.00 55.78 192 GLY A CA 1
ATOM 1454 C C . GLY A 1 192 ? 8.142 6.778 10.282 1.00 55.78 192 GLY A C 1
ATOM 1455 O O . GLY A 1 192 ? 8.351 5.774 9.603 1.00 55.78 192 GLY A O 1
ATOM 1456 N N . ILE A 1 193 ? 7.444 6.742 11.426 1.00 61.00 193 ILE A N 1
ATOM 1457 C CA . ILE A 1 193 ? 6.852 5.523 12.009 1.00 61.00 193 ILE A CA 1
ATOM 1458 C C . ILE A 1 193 ? 5.638 5.042 11.203 1.00 61.00 193 ILE A C 1
ATOM 1460 O O . ILE A 1 193 ? 5.344 3.847 11.193 1.00 61.00 193 ILE A O 1
ATOM 1464 N N . VAL A 1 194 ? 4.959 5.956 10.504 1.00 63.09 194 VAL A N 1
ATOM 1465 C CA . VAL A 1 194 ? 3.749 5.675 9.720 1.00 63.09 194 VAL A CA 1
ATOM 1466 C C . VAL A 1 194 ? 3.915 6.066 8.250 1.00 63.09 194 VAL A C 1
ATOM 1468 O O . VAL A 1 194 ? 4.639 7.006 7.918 1.00 63.09 194 VAL A O 1
ATOM 1471 N N . GLY A 1 195 ? 3.243 5.322 7.369 1.00 65.69 195 GLY A N 1
ATOM 1472 C CA . GLY A 1 195 ? 3.183 5.581 5.925 1.00 65.69 195 GLY A CA 1
ATOM 1473 C C . GLY A 1 195 ? 1.964 6.405 5.499 1.00 65.69 195 GLY A C 1
ATOM 1474 O O . GLY A 1 195 ? 1.402 7.166 6.284 1.00 65.69 195 GLY A O 1
ATOM 1475 N N . ASP A 1 196 ? 1.545 6.246 4.245 1.00 65.38 196 ASP A N 1
ATOM 1476 C CA . ASP A 1 196 ? 0.312 6.854 3.737 1.00 65.38 196 ASP A CA 1
ATOM 1477 C C . ASP A 1 196 ? -0.952 6.150 4.243 1.00 65.38 196 ASP A C 1
ATOM 1479 O O . ASP A 1 196 ? -0.899 5.058 4.816 1.00 65.38 196 ASP A O 1
ATOM 1483 N N . PHE A 1 197 ? -2.100 6.799 4.035 1.00 65.44 197 PHE A N 1
ATO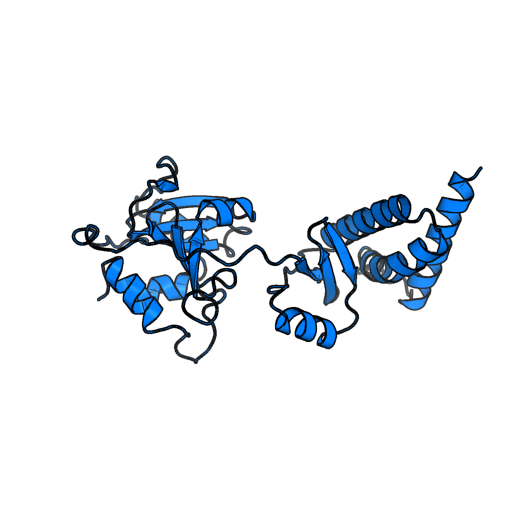M 1484 C CA . PHE A 1 197 ? -3.392 6.241 4.414 1.00 65.44 197 PHE A CA 1
ATOM 1485 C C . PHE A 1 197 ? -3.710 4.985 3.611 1.00 65.44 197 PHE A C 1
ATOM 1487 O O . PHE A 1 197 ? -3.578 4.956 2.386 1.00 65.44 197 PHE A O 1
ATOM 1494 N N . VAL A 1 198 ? -4.255 3.989 4.297 1.00 72.38 198 VAL A N 1
ATOM 1495 C CA . VAL A 1 198 ? -5.070 2.961 3.660 1.00 72.38 198 VAL A CA 1
ATOM 1496 C C . VAL A 1 198 ? -6.524 3.417 3.756 1.00 72.38 198 VAL A C 1
ATOM 1498 O O . VAL A 1 198 ? -7.086 3.499 4.850 1.00 72.38 198 VAL A O 1
ATOM 1501 N N . GLN A 1 199 ? -7.119 3.770 2.615 1.00 73.94 199 GLN A N 1
ATOM 1502 C CA . GLN A 1 199 ? -8.536 4.122 2.539 1.00 73.94 199 GLN A CA 1
ATOM 1503 C C . GLN A 1 199 ? -9.376 2.851 2.653 1.00 73.94 199 GLN A C 1
ATOM 1505 O O . GLN A 1 199 ? -9.176 1.910 1.882 1.00 73.94 199 GLN A O 1
ATOM 1510 N N . MET A 1 200 ? -10.310 2.822 3.601 1.00 67.06 200 MET A N 1
ATOM 1511 C CA . MET A 1 200 ? -11.232 1.697 3.741 1.00 67.06 200 MET A CA 1
ATOM 1512 C C . MET A 1 200 ? -12.403 1.847 2.762 1.00 67.06 200 MET A C 1
ATOM 1514 O O . MET A 1 200 ? -12.906 2.964 2.597 1.00 67.06 200 MET A O 1
ATOM 1518 N N . PRO A 1 201 ? -12.829 0.749 2.106 1.00 58.28 201 PRO A N 1
ATOM 1519 C CA . PRO A 1 201 ? -13.940 0.772 1.159 1.00 58.28 201 PRO A CA 1
ATOM 1520 C C . PRO A 1 201 ? -15.296 0.958 1.853 1.00 58.28 201 PRO A C 1
ATOM 1522 O O . PRO A 1 201 ? -16.229 1.464 1.239 1.00 58.28 201 PRO A O 1
ATOM 1525 N N . ASP A 1 202 ? -15.397 0.558 3.122 1.00 63.47 202 ASP A N 1
ATOM 1526 C CA . ASP A 1 202 ? -16.593 0.640 3.952 1.00 63.47 202 ASP A CA 1
ATOM 1527 C C . ASP A 1 202 ? -16.225 0.661 5.452 1.00 63.47 202 ASP A C 1
ATOM 1529 O O . ASP A 1 202 ? -15.051 0.598 5.833 1.00 63.47 202 ASP A O 1
ATOM 1533 N N . GLY A 1 203 ? -17.240 0.748 6.316 1.00 66.81 203 GLY A N 1
ATOM 1534 C CA . GLY A 1 203 ? -17.065 0.733 7.769 1.00 66.81 203 GLY A CA 1
ATOM 1535 C C . GLY A 1 203 ? -16.737 -0.641 8.374 1.00 66.81 203 GLY A C 1
ATOM 1536 O O . GLY A 1 203 ? -16.451 -0.708 9.566 1.00 66.81 203 GLY A O 1
ATOM 1537 N N . LEU A 1 204 ? -16.751 -1.752 7.621 1.00 71.31 204 LEU A N 1
ATOM 1538 C CA . LEU A 1 204 ? -16.584 -3.098 8.198 1.00 71.31 204 LEU A CA 1
ATOM 1539 C C . LEU A 1 204 ? -15.196 -3.296 8.808 1.00 71.31 204 LEU A C 1
ATOM 1541 O O . LEU A 1 204 ? -15.065 -3.882 9.888 1.00 71.31 204 LEU A O 1
ATOM 1545 N N . ILE A 1 205 ? -14.158 -2.793 8.139 1.00 74.19 205 ILE A N 1
ATOM 1546 C CA . ILE A 1 205 ? -12.781 -2.904 8.635 1.00 74.19 205 ILE A CA 1
ATOM 1547 C C . ILE A 1 205 ? -12.606 -2.049 9.894 1.00 74.19 205 ILE A C 1
ATOM 1549 O O . ILE A 1 205 ? -12.065 -2.531 10.889 1.00 74.19 205 ILE A O 1
ATOM 1553 N N . TRP A 1 206 ? -13.140 -0.824 9.896 1.00 81.50 206 TRP A N 1
ATOM 1554 C CA . TRP A 1 206 ? -13.130 0.052 11.068 1.00 81.50 206 TRP A CA 1
ATOM 1555 C C . TRP A 1 206 ? -13.848 -0.583 12.267 1.00 81.50 206 TRP A C 1
ATOM 1557 O O . TRP A 1 206 ? -13.319 -0.608 13.380 1.00 81.50 206 TRP A O 1
ATOM 1567 N N . ASN A 1 207 ? -15.015 -1.185 12.032 1.00 78.06 207 ASN A N 1
ATOM 1568 C CA . ASN A 1 207 ? -15.805 -1.862 13.061 1.00 78.06 207 ASN A CA 1
ATOM 1569 C C . ASN A 1 207 ? -15.068 -3.082 13.627 1.00 78.06 207 ASN A C 1
ATOM 1571 O O . ASN A 1 207 ? -15.041 -3.295 14.840 1.00 78.06 207 ASN A O 1
ATOM 1575 N N . THR A 1 208 ? -14.421 -3.861 12.757 1.00 77.12 208 THR A N 1
ATOM 1576 C CA . THR A 1 208 ? -13.630 -5.032 13.158 1.00 77.12 208 THR A CA 1
ATOM 1577 C C . THR A 1 208 ? -12.447 -4.624 14.030 1.00 77.12 208 THR A C 1
ATOM 1579 O O . THR A 1 208 ? -12.214 -5.221 15.083 1.00 77.12 208 THR A O 1
ATOM 1582 N N . LEU A 1 209 ? -11.723 -3.580 13.628 1.00 83.19 209 LEU A N 1
ATOM 1583 C CA . LEU A 1 209 ? -10.596 -3.049 14.388 1.00 83.19 209 LEU A CA 1
ATOM 1584 C C . LEU A 1 209 ? -11.043 -2.456 15.729 1.00 83.19 209 LEU A C 1
ATOM 1586 O O . LEU A 1 209 ? -10.427 -2.735 16.753 1.00 83.19 209 LEU A O 1
ATOM 1590 N N . THR A 1 210 ? -12.170 -1.743 15.755 1.00 84.50 210 THR A N 1
ATOM 1591 C CA . THR A 1 210 ? -12.792 -1.244 16.991 1.00 84.50 210 THR A CA 1
ATOM 1592 C C . THR A 1 210 ? -13.118 -2.389 17.957 1.00 84.50 210 THR A C 1
ATOM 1594 O O . THR A 1 210 ? -12.799 -2.318 19.145 1.00 84.50 210 THR A O 1
ATOM 1597 N N . ALA A 1 211 ? -13.673 -3.497 17.455 1.00 78.50 211 ALA A N 1
ATOM 1598 C CA . ALA A 1 211 ? -13.952 -4.685 18.263 1.00 78.50 211 ALA A CA 1
ATOM 1599 C C . ALA A 1 211 ? -12.674 -5.387 18.768 1.00 78.50 211 ALA A C 1
ATOM 1601 O O . ALA A 1 211 ? -12.652 -5.927 19.879 1.00 78.50 211 ALA A O 1
ATOM 1602 N N . ILE A 1 212 ? -11.595 -5.398 17.977 1.00 80.31 212 ILE A N 1
ATOM 1603 C CA . ILE A 1 212 ? -10.279 -5.897 18.412 1.00 80.31 212 ILE A CA 1
ATOM 1604 C C . ILE A 1 212 ? -9.726 -5.017 19.538 1.00 80.31 212 ILE A C 1
ATOM 1606 O O . ILE A 1 212 ? -9.366 -5.556 20.586 1.00 80.31 212 ILE A O 1
ATOM 1610 N N . THR A 1 213 ? -9.723 -3.691 19.362 1.00 84.19 213 THR A N 1
ATOM 1611 C CA . THR A 1 213 ? -9.300 -2.728 20.391 1.00 84.19 213 THR A CA 1
ATOM 1612 C C . THR A 1 213 ? -10.069 -2.946 21.690 1.00 84.19 213 THR A C 1
ATOM 1614 O O . THR A 1 213 ? -9.458 -3.092 22.749 1.00 84.19 213 THR A O 1
ATOM 1617 N N . GLY A 1 214 ? -11.398 -3.062 21.612 1.00 81.69 214 GLY A N 1
ATOM 1618 C CA . GLY A 1 214 ? -12.248 -3.289 22.780 1.00 81.69 214 GLY A CA 1
ATOM 1619 C C . GLY A 1 214 ? -11.881 -4.557 23.540 1.00 81.69 214 GLY A C 1
ATOM 1620 O O . GLY A 1 214 ? -11.625 -4.497 24.742 1.00 81.69 214 GLY A O 1
ATOM 1621 N N . ARG A 1 215 ? -11.750 -5.695 22.843 1.00 81.19 215 ARG A N 1
ATOM 1622 C CA . ARG A 1 215 ? -11.339 -6.964 23.473 1.00 81.19 215 ARG A CA 1
ATOM 1623 C C . ARG A 1 215 ? -10.017 -6.837 24.223 1.00 81.19 215 ARG A C 1
ATOM 1625 O O . ARG A 1 215 ? -9.901 -7.332 25.341 1.00 81.19 215 ARG A O 1
ATOM 1632 N N . LYS A 1 216 ? -9.034 -6.155 23.641 1.00 81.62 216 LYS A N 1
ATOM 1633 C CA . LYS A 1 216 ? -7.715 -6.000 24.260 1.00 81.62 216 LYS A CA 1
ATOM 1634 C C . LYS A 1 216 ? -7.707 -5.041 25.442 1.00 81.62 216 LYS A C 1
ATOM 1636 O O . LYS A 1 216 ? -7.002 -5.284 26.417 1.00 81.62 216 LYS A O 1
ATOM 1641 N N . LEU A 1 217 ? -8.481 -3.959 25.388 1.00 82.19 217 LEU A N 1
ATOM 1642 C CA . LEU A 1 217 ? -8.633 -3.041 26.522 1.00 82.19 217 LEU A CA 1
ATOM 1643 C C . LEU A 1 217 ? -9.261 -3.739 27.731 1.00 82.19 217 LEU A C 1
ATOM 1645 O O . LEU A 1 217 ? -8.756 -3.592 28.847 1.00 82.19 217 LEU A O 1
ATOM 1649 N N . VAL A 1 218 ? -10.289 -4.559 27.490 1.00 79.69 218 VAL A N 1
ATOM 1650 C CA . VAL A 1 218 ? -10.923 -5.395 28.518 1.00 79.69 218 VAL A CA 1
ATOM 1651 C C . VAL A 1 218 ? -9.905 -6.372 29.109 1.00 79.69 218 VAL A C 1
ATOM 1653 O O . VAL A 1 218 ? -9.758 -6.429 30.325 1.00 79.69 218 VAL A O 1
ATOM 1656 N N . GLN A 1 219 ? -9.151 -7.087 28.265 1.00 80.69 219 GLN A N 1
ATOM 1657 C CA . GLN A 1 219 ? -8.129 -8.047 28.707 1.00 80.69 219 GLN A CA 1
ATOM 1658 C C . GLN A 1 219 ? -7.003 -7.404 29.526 1.00 80.69 219 GLN A C 1
ATOM 1660 O O . GLN A 1 219 ? -6.511 -8.021 30.466 1.00 80.69 219 GLN A O 1
ATOM 1665 N N . ARG A 1 220 ? -6.576 -6.185 29.167 1.00 82.25 220 ARG A N 1
ATOM 1666 C CA . ARG A 1 220 ? -5.463 -5.495 29.838 1.00 82.25 220 ARG A CA 1
ATOM 1667 C C . ARG A 1 220 ? -5.867 -4.829 31.144 1.00 82.25 220 ARG A C 1
ATOM 1669 O O . ARG A 1 220 ? -5.105 -4.876 32.101 1.00 82.25 220 ARG A O 1
ATOM 1676 N N . SER A 1 221 ? -7.013 -4.152 31.162 1.00 78.31 221 SER A N 1
ATOM 1677 C CA . SER A 1 221 ? -7.377 -3.272 32.276 1.00 78.31 221 SER A CA 1
ATOM 1678 C C . SER A 1 221 ? -8.473 -3.835 33.172 1.00 78.31 221 SER A C 1
ATOM 1680 O O . SER A 1 221 ? -8.506 -3.500 34.352 1.00 78.31 221 SER A O 1
ATOM 1682 N N . GLY A 1 222 ? -9.409 -4.614 32.614 1.00 74.12 222 GLY A N 1
ATOM 1683 C CA . GLY A 1 222 ? -10.662 -4.974 33.283 1.00 74.12 222 GLY A CA 1
ATOM 1684 C C . GLY A 1 222 ? -11.495 -3.775 33.763 1.00 74.12 222 GLY A C 1
ATOM 1685 O O . GLY A 1 222 ? -12.475 -3.981 34.471 1.00 74.12 222 GLY A O 1
ATOM 1686 N N . ASN A 1 223 ? -11.118 -2.536 33.415 1.00 81.62 223 ASN A N 1
ATOM 1687 C CA . ASN A 1 223 ? -11.722 -1.311 33.925 1.00 81.62 223 ASN A CA 1
ATOM 1688 C C . ASN A 1 223 ? -12.825 -0.840 32.958 1.00 81.62 223 ASN A C 1
ATOM 1690 O O . ASN A 1 223 ? -12.508 -0.448 31.825 1.00 81.62 223 ASN A O 1
ATOM 1694 N N . PRO A 1 224 ? -14.102 -0.846 33.386 1.00 78.44 224 PRO A N 1
ATOM 1695 C CA . PRO A 1 224 ? -15.223 -0.458 32.535 1.00 78.44 224 PRO A CA 1
ATOM 1696 C C . PRO A 1 224 ? -15.139 0.992 32.052 1.00 78.44 224 PRO A C 1
ATOM 1698 O O . PRO A 1 224 ? -15.406 1.258 30.883 1.00 78.44 224 PRO A O 1
ATOM 1701 N N . ASP A 1 225 ? -14.724 1.922 32.916 1.00 79.94 225 ASP A N 1
ATOM 1702 C CA . ASP A 1 225 ? -14.704 3.355 32.603 1.00 79.94 225 ASP A CA 1
ATOM 1703 C C . ASP A 1 225 ? -13.590 3.693 31.606 1.00 79.94 225 ASP A C 1
ATOM 1705 O O . ASP A 1 225 ? -13.814 4.411 30.632 1.00 79.94 225 ASP A O 1
ATOM 1709 N N . ALA A 1 226 ? -12.402 3.112 31.796 1.00 77.00 226 ALA A N 1
ATOM 1710 C CA . ALA A 1 226 ? -11.287 3.284 30.864 1.00 77.00 226 ALA A CA 1
ATOM 1711 C C . ALA A 1 226 ? -11.587 2.657 29.491 1.00 77.00 226 ALA A C 1
ATOM 1713 O O . ALA A 1 226 ? -11.242 3.222 28.454 1.00 77.00 226 ALA A O 1
ATOM 1714 N N . THR A 1 227 ? -12.262 1.502 29.480 1.00 81.56 227 THR A N 1
ATOM 1715 C CA . THR A 1 227 ? -12.680 0.832 28.242 1.00 81.56 227 THR A CA 1
ATOM 1716 C C . THR A 1 227 ? -13.743 1.650 27.507 1.00 81.56 227 THR A C 1
ATOM 1718 O O . THR A 1 227 ? -13.652 1.818 26.292 1.00 81.56 227 THR A O 1
ATOM 1721 N N . ALA A 1 228 ? -14.724 2.194 28.233 1.00 80.88 228 ALA A N 1
ATOM 1722 C CA . ALA A 1 228 ? -15.780 3.029 27.671 1.00 80.88 228 ALA A CA 1
ATOM 1723 C C . ALA A 1 228 ? -15.217 4.304 27.025 1.00 80.88 228 ALA A C 1
ATOM 1725 O O . ALA A 1 228 ? -15.502 4.563 25.857 1.00 80.88 228 ALA A O 1
ATOM 1726 N N . ALA A 1 229 ? -14.356 5.038 27.736 1.00 80.12 229 ALA A N 1
ATOM 1727 C CA . ALA A 1 229 ? -13.758 6.277 27.235 1.00 80.12 229 ALA A CA 1
ATOM 1728 C C . ALA A 1 229 ? -12.920 6.064 25.960 1.00 80.12 229 ALA A C 1
ATOM 1730 O O . ALA A 1 229 ? -12.936 6.893 25.054 1.00 80.12 229 ALA A O 1
ATOM 1731 N N . ALA A 1 230 ? -12.208 4.938 25.862 1.00 80.19 230 ALA A N 1
ATOM 1732 C CA . ALA A 1 230 ? -11.393 4.618 24.691 1.00 80.19 230 ALA A CA 1
ATOM 1733 C C . ALA A 1 230 ? -12.218 4.117 23.488 1.00 80.19 230 ALA A C 1
ATOM 1735 O O . ALA A 1 230 ? -11.829 4.338 22.341 1.00 80.19 230 ALA A O 1
ATOM 1736 N N . LEU A 1 231 ? -13.350 3.443 23.725 1.00 83.06 231 LEU A N 1
ATOM 1737 C CA . LEU A 1 231 ? -14.208 2.908 22.661 1.00 83.06 231 LEU A CA 1
ATOM 1738 C C . LEU A 1 231 ? -15.231 3.910 22.125 1.00 83.06 231 LEU A C 1
ATOM 1740 O O . LEU A 1 231 ? -15.584 3.820 20.950 1.00 83.06 231 LEU A O 1
ATOM 1744 N N . ALA A 1 232 ? -15.694 4.850 22.951 1.00 81.50 232 ALA A N 1
ATOM 1745 C CA . ALA A 1 232 ? -16.678 5.861 22.569 1.00 81.50 232 ALA A CA 1
ATOM 1746 C C . ALA A 1 232 ? -16.353 6.570 21.237 1.00 81.50 232 ALA A C 1
ATOM 1748 O O . ALA A 1 232 ? -17.174 6.482 20.322 1.00 81.50 232 ALA A O 1
ATOM 1749 N N . PRO A 1 233 ? -15.165 7.179 21.041 1.00 77.75 233 PRO A N 1
ATOM 1750 C CA . PRO A 1 233 ? -14.847 7.862 19.782 1.00 77.75 233 PRO A CA 1
ATOM 1751 C C . PRO A 1 233 ? -14.793 6.916 18.570 1.00 77.75 233 PRO A C 1
ATOM 1753 O O . PRO A 1 233 ? -15.176 7.297 17.466 1.00 77.75 233 PRO A O 1
ATOM 1756 N N . LEU A 1 234 ? -14.367 5.664 18.762 1.00 82.25 234 LEU A N 1
ATOM 1757 C CA . LEU A 1 234 ? -14.288 4.670 17.687 1.00 82.25 234 LEU A CA 1
ATOM 1758 C C . LEU A 1 234 ? -15.672 4.210 17.220 1.00 82.25 234 LEU A C 1
ATOM 1760 O O . LEU A 1 234 ? -15.900 4.016 16.022 1.00 82.25 234 LEU A O 1
ATOM 1764 N N . LEU A 1 235 ? -16.595 4.049 18.171 1.00 80.62 235 LEU A N 1
ATOM 1765 C CA . LEU A 1 235 ? -17.951 3.585 17.913 1.00 80.62 235 LEU A CA 1
ATOM 1766 C C . LEU A 1 235 ? -18.851 4.676 17.331 1.00 80.62 235 LEU A C 1
ATOM 1768 O O . LEU A 1 235 ? -19.745 4.338 16.564 1.00 80.62 235 LEU A O 1
ATOM 1772 N N . VAL A 1 236 ? -18.583 5.962 17.586 1.00 76.50 236 VAL A N 1
ATOM 1773 C CA . VAL A 1 236 ? -19.270 7.059 16.877 1.00 76.50 236 VAL A CA 1
ATOM 1774 C C . VAL A 1 236 ? -19.107 6.905 15.368 1.00 76.50 236 VAL A C 1
ATOM 1776 O O . VAL A 1 236 ? -20.103 6.841 14.648 1.00 76.50 236 VAL A O 1
ATOM 1779 N N . SER A 1 237 ? -17.868 6.729 14.899 1.00 67.81 237 SER A N 1
ATOM 1780 C CA . SER A 1 237 ? -17.587 6.500 13.475 1.00 67.81 237 SER A CA 1
ATOM 1781 C C . SER A 1 237 ? -18.263 5.220 12.967 1.00 67.81 237 SER A C 1
ATOM 1783 O O . SER A 1 237 ? -18.885 5.220 11.910 1.00 67.81 237 SER A O 1
ATOM 1785 N N . ALA A 1 238 ? -18.220 4.135 13.751 1.00 66.75 238 ALA A N 1
ATOM 1786 C CA . ALA A 1 238 ? -18.847 2.847 13.424 1.00 66.75 238 ALA A CA 1
ATOM 1787 C C . ALA A 1 238 ? -20.383 2.885 13.329 1.00 66.75 238 ALA A C 1
ATOM 1789 O O . ALA A 1 238 ? -20.983 2.100 12.589 1.00 66.75 238 ALA A O 1
ATOM 1790 N N . VAL A 1 239 ? -21.024 3.764 14.101 1.00 69.12 239 VAL A N 1
ATOM 1791 C CA . VAL A 1 239 ? -22.479 3.941 14.154 1.00 69.12 239 VAL A CA 1
ATOM 1792 C C . VAL A 1 239 ? -22.938 4.888 13.051 1.00 69.12 239 VAL A C 1
ATOM 1794 O O . VAL A 1 239 ? -23.862 4.535 12.323 1.00 69.12 239 VAL A O 1
ATOM 1797 N N . VAL A 1 240 ? -22.256 6.023 12.847 1.00 65.88 240 VAL A N 1
ATOM 1798 C CA . VAL A 1 240 ? -22.498 6.924 11.701 1.00 65.88 240 VAL A CA 1
ATOM 1799 C C . VAL A 1 240 ? -22.351 6.143 10.393 1.00 65.88 240 VAL A C 1
ATOM 1801 O O . VAL A 1 240 ? -23.299 6.095 9.612 1.00 65.88 240 VAL A O 1
ATOM 1804 N N . ALA A 1 241 ? -21.245 5.396 10.260 1.00 62.09 241 ALA A N 1
ATOM 1805 C CA . ALA A 1 241 ? -21.314 3.958 10.004 1.00 62.09 241 ALA A CA 1
ATOM 1806 C C . ALA A 1 241 ? -22.486 3.339 9.245 1.00 62.09 241 ALA A C 1
ATOM 1808 O O . ALA A 1 241 ? -22.777 3.561 8.070 1.00 62.09 241 ALA A O 1
ATOM 1809 N N . GLY A 1 242 ? -23.088 2.409 9.978 1.00 62.16 242 GLY A N 1
ATOM 1810 C CA . GLY A 1 242 ? -24.231 1.631 9.541 1.00 62.16 242 GLY A CA 1
ATOM 1811 C C . GLY A 1 242 ? -25.520 2.442 9.433 1.00 62.16 242 GLY A C 1
ATOM 1812 O O . GLY A 1 242 ? -26.511 1.902 8.954 1.00 62.16 242 GLY A O 1
ATOM 1813 N N . LEU A 1 243 ? -25.533 3.710 9.862 1.00 63.50 243 LEU A N 1
ATOM 1814 C CA . LEU A 1 243 ? -26.687 4.604 9.742 1.00 63.50 243 LEU A CA 1
ATOM 1815 C C . LEU A 1 243 ? -26.686 5.433 8.451 1.00 63.50 243 LEU A C 1
ATOM 1817 O O . LEU A 1 243 ? -27.644 6.175 8.216 1.00 63.50 243 LEU A O 1
ATOM 1821 N N . ALA A 1 244 ? -25.654 5.312 7.608 1.00 55.28 244 ALA A N 1
ATOM 1822 C CA . ALA A 1 244 ? -25.542 6.034 6.346 1.00 55.28 244 ALA A CA 1
ATOM 1823 C C . ALA A 1 244 ? -26.820 5.883 5.490 1.00 55.28 244 ALA A C 1
ATOM 1825 O O . ALA A 1 244 ? -27.068 4.851 4.868 1.00 55.28 244 ALA A O 1
ATOM 1826 N N . GLY A 1 245 ? -27.642 6.939 5.472 1.00 53.44 245 GLY A N 1
ATOM 1827 C CA . GLY A 1 245 ? -28.857 7.050 4.658 1.00 53.44 245 GLY A CA 1
ATOM 1828 C C . GLY A 1 245 ? -30.199 6.837 5.371 1.00 53.44 245 GLY A C 1
ATOM 1829 O O . GLY A 1 245 ? -31.228 7.038 4.732 1.00 53.44 245 GLY A O 1
ATOM 1830 N N . THR A 1 246 ? -30.244 6.484 6.663 1.00 55.41 246 THR A N 1
ATOM 1831 C CA . THR A 1 246 ? -31.520 6.187 7.362 1.00 55.41 246 THR A CA 1
ATOM 1832 C C . THR A 1 246 ? -32.074 7.323 8.227 1.00 55.41 246 THR A C 1
ATOM 1834 O O . THR A 1 246 ? -33.173 7.195 8.760 1.00 55.41 246 THR A O 1
ATOM 1837 N N . GLY A 1 247 ? -31.381 8.466 8.324 1.00 53.19 247 GLY A N 1
ATOM 1838 C CA . GLY A 1 247 ? -31.933 9.683 8.937 1.00 53.19 247 GLY A CA 1
ATOM 1839 C C . GLY A 1 247 ? -32.200 9.580 10.444 1.00 53.19 247 GLY A C 1
ATOM 1840 O O . GLY A 1 247 ? -33.184 10.130 10.924 1.00 53.19 247 GLY A O 1
ATOM 1841 N N . SER A 1 248 ? -31.336 8.894 11.198 1.00 63.41 248 SER A N 1
ATOM 1842 C CA . SER A 1 248 ? -31.520 8.650 12.641 1.00 63.41 248 SER A CA 1
ATOM 1843 C C . SER A 1 248 ? -31.637 9.914 13.511 1.00 63.41 248 SER A C 1
ATOM 1845 O O . SER A 1 248 ? -32.153 9.829 14.622 1.00 63.41 248 SER A O 1
ATOM 1847 N N . GLY A 1 249 ? -31.150 11.070 13.040 1.00 64.56 249 GLY A N 1
ATOM 1848 C CA . GLY A 1 249 ? -31.203 12.347 13.765 1.00 64.56 249 GLY A CA 1
ATOM 1849 C C . GLY A 1 249 ? -30.307 12.427 15.008 1.00 64.56 249 GLY A C 1
ATOM 1850 O O . GLY A 1 249 ? -30.420 13.388 15.764 1.00 64.56 249 GLY A O 1
ATOM 1851 N N . LEU A 1 250 ? -29.436 11.436 15.229 1.00 70.12 250 LEU A N 1
ATOM 1852 C CA . LEU A 1 250 ? -28.528 11.387 16.376 1.00 70.12 250 LEU A CA 1
ATOM 1853 C C . LEU A 1 250 ? -27.283 12.252 16.143 1.00 70.12 250 LEU A C 1
ATOM 1855 O O . LEU A 1 250 ? -26.683 12.198 15.068 1.00 70.12 250 LEU A O 1
ATOM 1859 N N . THR A 1 251 ? -26.871 13.007 17.162 1.00 76.69 251 THR A N 1
ATOM 1860 C CA . THR A 1 251 ? -25.594 13.739 17.165 1.00 76.69 251 THR A CA 1
ATOM 1861 C C . THR A 1 251 ? -24.433 12.832 17.580 1.00 76.69 251 THR A C 1
ATOM 1863 O O . THR A 1 251 ? -24.628 11.825 18.262 1.00 76.69 251 THR A O 1
ATOM 1866 N N . GLU A 1 252 ? -23.202 13.199 17.217 1.00 72.88 252 GLU A N 1
ATOM 1867 C CA . GLU A 1 252 ? -21.989 12.474 17.633 1.00 72.88 252 GLU A CA 1
ATOM 1868 C C . GLU A 1 252 ? -21.888 12.334 19.160 1.00 72.88 252 GLU A C 1
ATOM 1870 O O . GLU A 1 252 ? -21.592 11.254 19.669 1.00 72.88 252 GLU A O 1
ATOM 1875 N N . GLU A 1 253 ? -22.222 13.393 19.902 1.00 77.56 253 GLU A N 1
ATOM 1876 C CA . GLU A 1 253 ? -22.246 13.385 21.371 1.00 77.56 253 GLU A CA 1
ATOM 1877 C C . GLU A 1 253 ? -23.273 12.398 21.932 1.00 77.56 253 GLU A C 1
ATOM 1879 O O . GLU A 1 253 ? -22.984 11.679 22.890 1.00 77.56 253 GLU A O 1
ATOM 1884 N N . GLN A 1 254 ? -24.461 12.314 21.324 1.00 79.50 254 GLN A N 1
ATOM 1885 C CA . GLN A 1 254 ? -25.487 11.354 21.734 1.00 79.50 254 GLN A CA 1
ATOM 1886 C C . GLN A 1 254 ? -25.029 9.912 21.496 1.00 79.50 254 GLN A C 1
ATOM 1888 O O . GLN A 1 254 ? -25.275 9.039 22.330 1.00 79.50 254 GLN A O 1
ATOM 1893 N N . VAL A 1 255 ? -24.326 9.656 20.391 1.00 78.25 255 VAL A N 1
ATOM 1894 C CA . VAL A 1 255 ? -23.768 8.332 20.090 1.00 78.25 255 VAL A CA 1
ATOM 1895 C C . VAL A 1 255 ? -22.628 7.976 21.049 1.00 78.25 255 VAL A C 1
ATOM 1897 O O . VAL A 1 255 ? -22.567 6.838 21.525 1.00 78.25 255 VAL A O 1
ATOM 1900 N N . ALA A 1 256 ? -21.761 8.932 21.389 1.00 78.56 256 ALA A N 1
ATOM 1901 C CA . ALA A 1 256 ? -20.690 8.732 22.363 1.00 78.56 256 ALA A CA 1
ATOM 1902 C C . ALA A 1 256 ? -21.253 8.384 23.753 1.00 78.56 256 ALA A C 1
ATOM 1904 O O . ALA A 1 256 ? -20.875 7.367 24.335 1.00 78.56 256 ALA A O 1
ATOM 1905 N N . GLN A 1 257 ? -22.231 9.151 24.245 1.00 79.75 257 GLN A N 1
ATOM 1906 C CA . GLN A 1 257 ? -22.879 8.895 25.537 1.00 79.75 257 GLN A CA 1
ATOM 1907 C C . GLN A 1 257 ? -23.599 7.541 25.573 1.00 79.75 257 GLN A C 1
ATOM 1909 O O . GLN A 1 257 ? -23.464 6.786 26.539 1.00 79.75 257 GLN A O 1
ATOM 1914 N N . ALA A 1 258 ? -24.341 7.203 24.512 1.00 80.31 258 ALA A N 1
ATOM 1915 C CA . ALA A 1 258 ? -25.015 5.911 24.403 1.00 80.31 258 ALA A CA 1
ATOM 1916 C C . ALA A 1 258 ? -24.014 4.747 24.402 1.00 80.31 258 ALA A C 1
ATOM 1918 O O . ALA A 1 258 ? -24.257 3.714 25.028 1.00 80.31 258 ALA A O 1
ATOM 1919 N N . THR A 1 259 ? -22.866 4.933 23.749 1.00 80.88 259 THR A N 1
ATOM 1920 C CA . THR A 1 259 ? -21.781 3.952 23.733 1.00 80.88 259 THR A CA 1
ATOM 1921 C C . THR A 1 259 ? -21.199 3.735 25.124 1.00 80.88 259 THR A C 1
ATOM 1923 O O . THR A 1 259 ? -21.072 2.591 25.562 1.00 80.88 259 THR A O 1
ATOM 1926 N N . GLU A 1 260 ? -20.865 4.810 25.838 1.00 83.06 260 GLU A N 1
ATOM 1927 C CA . GLU A 1 260 ? -20.320 4.698 27.191 1.00 83.06 260 GLU A CA 1
ATOM 1928 C C . GLU A 1 260 ? -21.287 3.970 28.129 1.00 83.06 260 GLU A C 1
ATOM 1930 O O . GLU A 1 260 ? -20.878 3.078 28.877 1.00 83.06 260 GLU A O 1
ATOM 1935 N N . ALA A 1 261 ? -22.578 4.305 28.054 1.00 81.69 261 ALA A N 1
ATOM 1936 C CA . ALA A 1 261 ? -23.620 3.641 28.829 1.00 81.69 261 ALA A CA 1
ATOM 1937 C C . ALA A 1 261 ? -23.732 2.145 28.483 1.00 81.69 261 ALA A C 1
ATOM 1939 O O . ALA A 1 261 ? -23.800 1.309 29.387 1.00 81.69 261 ALA A O 1
ATOM 1940 N N . ALA A 1 262 ? -23.701 1.795 27.193 1.00 80.00 262 ALA A N 1
ATOM 1941 C CA . ALA A 1 262 ? -23.781 0.410 26.732 1.00 80.00 262 ALA A CA 1
ATOM 1942 C C . ALA A 1 262 ? -22.583 -0.430 27.202 1.00 80.00 262 ALA A C 1
ATOM 1944 O O . ALA A 1 262 ? -22.774 -1.538 27.703 1.00 80.00 262 ALA A O 1
ATOM 1945 N N . VAL A 1 263 ? -21.357 0.100 27.105 1.00 81.31 263 VAL A N 1
ATOM 1946 C CA . VAL A 1 263 ? -20.152 -0.597 27.586 1.00 81.31 263 VAL A CA 1
ATOM 1947 C C . VAL A 1 263 ? -20.259 -0.863 29.087 1.00 81.31 263 VAL A C 1
ATOM 1949 O O . VAL A 1 263 ? -20.099 -2.005 29.514 1.00 81.31 263 VAL A O 1
ATOM 1952 N N . ARG A 1 264 ? -20.605 0.149 29.894 1.00 81.62 264 ARG A N 1
ATOM 1953 C CA . ARG A 1 264 ? -20.774 -0.020 31.349 1.00 81.62 264 ARG A CA 1
ATOM 1954 C C . ARG A 1 264 ? -21.835 -1.071 31.692 1.00 81.62 264 ARG A C 1
ATOM 1956 O O . ARG A 1 264 ? -21.623 -1.867 32.604 1.00 81.62 264 ARG A O 1
ATOM 1963 N N . ALA A 1 265 ? -22.944 -1.110 30.951 1.00 81.19 265 ALA A N 1
ATOM 1964 C CA . ALA A 1 265 ? -24.008 -2.091 31.158 1.00 81.19 265 ALA A CA 1
ATOM 1965 C C . ALA A 1 265 ? -23.543 -3.535 30.897 1.00 81.19 265 ALA A C 1
ATOM 1967 O O . ALA A 1 265 ? -23.853 -4.419 31.693 1.00 81.19 265 ALA A O 1
ATOM 1968 N N . VAL A 1 266 ? -22.759 -3.772 29.838 1.00 80.06 266 VAL A N 1
ATOM 1969 C CA . VAL A 1 266 ? -22.197 -5.102 29.531 1.00 80.06 266 VAL A CA 1
ATOM 1970 C C . VAL A 1 266 ? -21.296 -5.597 30.663 1.00 80.06 266 VAL A C 1
ATOM 1972 O O . VAL A 1 266 ? -21.405 -6.749 31.077 1.00 80.06 266 VAL A O 1
ATOM 1975 N N . PHE A 1 267 ? -20.439 -4.729 31.205 1.00 81.75 267 PHE A N 1
ATOM 1976 C CA . PHE A 1 267 ? -19.598 -5.080 32.354 1.00 81.75 267 PHE A CA 1
ATOM 1977 C C . PHE A 1 267 ? -20.420 -5.370 33.616 1.00 81.75 267 PHE A C 1
ATOM 1979 O O . PHE A 1 267 ? -20.112 -6.316 34.336 1.00 81.75 267 PHE A O 1
ATOM 1986 N N . ALA A 1 268 ? -21.465 -4.582 33.882 1.00 81.56 268 ALA A N 1
ATOM 1987 C CA . ALA A 1 268 ? -22.341 -4.800 35.031 1.00 81.56 268 ALA A CA 1
ATOM 1988 C C . ALA A 1 268 ? -23.126 -6.119 34.934 1.00 81.56 268 ALA A C 1
ATOM 1990 O O . ALA A 1 268 ? -23.396 -6.740 35.959 1.00 81.56 268 ALA A O 1
ATOM 1991 N N . ASP A 1 269 ? -23.498 -6.548 33.725 1.00 80.69 269 ASP A N 1
ATOM 1992 C CA . ASP A 1 269 ? -24.182 -7.824 33.512 1.00 80.69 269 ASP A CA 1
ATOM 1993 C C . ASP A 1 269 ? -23.234 -9.021 33.632 1.00 80.69 269 ASP A C 1
ATOM 1995 O O . ASP A 1 269 ? -23.575 -10.003 34.279 1.00 80.69 269 ASP A O 1
ATOM 1999 N N . ALA A 1 270 ? -22.007 -8.903 33.113 1.00 71.75 270 ALA A N 1
ATOM 2000 C CA . ALA A 1 270 ? -20.970 -9.930 33.249 1.00 71.75 270 ALA A CA 1
ATOM 2001 C C . ALA A 1 270 ? -20.485 -10.149 34.698 1.00 71.75 270 ALA A C 1
ATOM 2003 O O . ALA A 1 270 ? -19.804 -11.135 34.972 1.00 71.75 270 ALA A O 1
ATOM 2004 N N . ALA A 1 271 ? -20.792 -9.222 35.609 1.00 70.81 271 ALA A N 1
ATOM 2005 C CA . ALA A 1 271 ? -20.450 -9.308 37.027 1.00 70.81 271 ALA A CA 1
ATOM 2006 C C . ALA A 1 271 ? -21.527 -9.999 37.892 1.00 70.81 271 ALA A C 1
ATOM 2008 O O . ALA A 1 271 ? -21.318 -10.139 39.100 1.00 70.81 271 ALA A O 1
ATOM 2009 N N . LYS A 1 272 ? -22.671 -10.382 37.309 1.00 69.00 272 LYS A N 1
ATOM 2010 C CA . LYS A 1 272 ? -23.745 -11.139 37.976 1.00 69.00 272 LYS A CA 1
ATOM 2011 C C . LYS A 1 272 ? -23.538 -12.641 37.820 1.00 69.00 272 LYS A C 1
ATOM 2013 O O . LYS A 1 272 ? -23.927 -13.359 38.767 1.00 69.00 272 LYS A O 1
#

Foldseek 3Di:
DQQELVQLVVLCLVPVAPPVRHALAPVFQVSVCVSNVHDDGDQALLVQQVLCVVLVFQFAPDQDLQAPAFQKKWKWAQDDDRGIHIFTHRHRQKTWTQAQQACPNHRRTHMDGNVVVVVVVIHTRHIGCDGNNDHGDHVPRPPDDPPDPDDDDDLQWEWEAAPVRWIWIQGVVLATFTDPDVVVVVVCVVVVSYTDYDYDPACPSLVVSLVVNLVVCCVPPVDLQVSLVRSLQSVLSCVVPVCVPVPPVDDSVNSSVVSSVVSVVVSVVVVD

Sequence (272 aa):
MTNTPAEFIAYCLAHPQDRDGSTWDQKCVALVFRAGGFTDSRNSAYRAALATEAAGHKLDTTTPLDRLPAGWFVYFDKAGPDNGHIGMTTGNGQFGSANWRAKGWGTALGQMSIQFYIDSGARYMGASPYFINTTLDLSGLASLDLTPVIEKRRPMSALIRNYDGSIGLVTEDGELIPLASMTEVDSLRATGIVGDFVQMPDGLIWNTLTAITGRKLVQRSGNPDATAAALAPLLVSAVVAGLAGTGSGLTEEQVAQATEAAVRAVFADAAK

pLDDT: mean 70.77, std 13.47, range [29.19, 90.0]

Radius of gyration: 23.15 Å; chains: 1; bounding box: 60×39×65 Å